Protein AF-A0A9P0LQA2-F1 (afdb_monomer)

Radius of gyration: 27.3 Å; Cα contacts (8 Å, |Δi|>4): 262; chains: 1; bounding box: 71×70×67 Å

Nearest PDB structures (foldseek):
  3c5w-assembly1_P  TM=9.449E-01  e=2.682E-14  Homo sapiens
  3c5v-assembly1_A  TM=9.160E-01  e=4.072E-14  Homo sapiens
  7soy-assembly1_P  TM=8.809E-01  e=4.322E-14  Homo sapiens
  7e04-assembly1_A  TM=4.830E-01  e=1.384E-01  Cytobacillus oceanisediminis
  4ke8-assembly3_C  TM=5.965E-01  e=6.142E-01  Bacillus sp. H-257

Mean predicted aligned error: 15.43 Å

Sequence (287 aa):
MGGAVAVEAVQHMDNVGGLCVIDVVEGTALDALSSMQSILRGRPTHFRSIPQAIQWCYKSGQTNNLEAAKVSMPGQIISVTTLKLAADECDEVETEKEDLDALGRRSVASSACSLTEVAEEPEEKDNIVQSGEETKCNDCGKPPLPKSQRTDDSPSSPQQGQMGPPLNAPPIHQSATDAAFQHQYKWRIDLSKTEKFWTGWFTNLSHKFLEVKVPKLLLLANIHGLDTTLTVGQMQGKFQLQVLQKSGHAIHEDQPHNVAELLSGYLVKQKIALPKDGFSHNNVPSC

Foldseek 3Di:
DVLLVQLVVLVVDDDDQEAEDEADALQVLVVCLVCVVVVLVPDDQFDLDLVRQLVCCCVVLVFVFSVLSNVPRQQFKAFPVPRHGSNVVVVVVVVVVVVPVVDDDDDDDDDDDDDDDDDDDDDDDDDDDDDDDDDDDDDDDDDDDDDDDDDDDDDDDDDDDDDDDDDDDDDDPPPPPPPPRGGGMGTNDPCVVCSVCSNVSSVCSLVSNLPNPHAYEYEHQDPPPRDPSVVVCVVVVSYFYDHNHPTTNGSCSHPVPVVCLVVVLSCVVSVVDDDDPPDDNDPDPTD

Organism: Acanthoscelides obtectus (NCBI:txid200917)

Solvent-accessible surface area (backbone atoms only — not comparable to full-atom values): 18516 Å² total; per-residue (Å²): 118,66,42,41,52,52,47,54,52,56,79,78,50,94,85,66,83,56,47,80,35,65,67,78,44,40,58,54,52,58,63,49,55,81,50,45,65,60,58,59,69,70,49,75,78,54,27,55,42,69,70,57,46,26,51,47,38,37,74,71,47,53,25,82,23,65,70,39,27,64,64,54,42,32,72,47,27,20,30,66,85,78,68,44,50,40,42,62,59,55,55,54,59,54,56,60,50,64,67,52,72,77,69,68,99,68,94,78,79,90,78,91,78,82,84,76,85,80,85,83,84,90,83,83,90,82,92,82,90,84,83,89,83,91,78,90,85,88,80,78,93,70,80,85,77,84,84,79,85,83,79,90,85,86,88,85,84,89,84,89,82,91,80,85,85,85,81,85,80,81,81,78,80,76,63,90,74,70,79,80,59,70,59,43,27,28,65,63,65,74,65,73,81,49,52,92,47,52,65,69,48,35,60,66,36,53,58,49,50,68,67,51,94,41,58,33,38,39,40,27,46,56,74,81,60,66,41,69,66,52,49,55,37,46,78,70,62,65,42,47,46,45,72,49,68,93,37,62,77,35,47,64,50,44,37,44,65,62,48,50,50,54,49,52,46,48,33,40,74,71,67,72,44,80,78,58,92,88,67,73,79,75,83,69,83,69,112

Secondary structure (DSSP, 8-state):
-HHHHHHHHGGG-S--S-EEEES--HHHHHHHHHHHHHHHHTS-SEESSHHHHHHHHHHTTS-S-HHHHHHHTGGGEEETTT--BHHHHHHHHHHHHHHHTTS------PPS---PPPPPPPPPP----------------PPPPP------------------PPP-PPPP---TTGGG-S--EEESS-GGGGHHHHHHHHTTHHHHHHH--S-EEEEES-STT--HHHHHHHHTTSSEEEE-TT--S-HHHHSHHHHHHHHHHHHHHTTSSPPPTT-----PPP-

pLDDT: mean 73.3, std 27.24, range [22.95, 97.12]

InterPro domains:
  IPR016812 Protein phosphatase methylesterase, eukaryotic [PTHR14189] (1-279)
  IPR029058 Alpha/Beta hydrolase fold [G3DSA:3.40.50.1820] (1-287)
  IPR029058 Alpha/Beta hydrolase fold [SSF53474] (1-267)

Structure (mmCIF, N/CA/C/O backbone):
data_AF-A0A9P0LQA2-F1
#
_entry.id   AF-A0A9P0LQA2-F1
#
loop_
_atom_site.group_PDB
_atom_site.id
_atom_site.type_symbol
_atom_site.label_atom_id
_atom_site.label_alt_id
_atom_site.label_comp_id
_atom_site.label_asym_id
_atom_site.label_entity_id
_atom_site.label_seq_id
_atom_site.pdbx_PDB_ins_code
_atom_site.Cartn_x
_atom_site.Cartn_y
_atom_site.Cartn_z
_atom_site.occupancy
_atom_site.B_iso_or_equiv
_atom_site.auth_seq_id
_atom_site.auth_comp_id
_atom_site.auth_asym_id
_atom_site.auth_atom_id
_atom_site.pdbx_PDB_model_num
ATOM 1 N N . MET A 1 1 ? -2.089 2.776 -3.852 1.00 66.56 1 MET A N 1
ATOM 2 C CA . MET A 1 1 ? -3.474 2.951 -4.375 1.00 66.56 1 MET A CA 1
ATOM 3 C C . MET A 1 1 ? -4.452 1.879 -3.888 1.00 66.56 1 MET A C 1
ATOM 5 O O . MET A 1 1 ? -5.643 2.147 -3.880 1.00 66.56 1 MET A O 1
ATOM 9 N N . GLY A 1 2 ? -3.993 0.698 -3.441 1.00 82.81 2 GLY A N 1
ATOM 10 C CA . GLY A 1 2 ? -4.890 -0.355 -2.935 1.00 82.81 2 GLY A CA 1
ATOM 11 C C . GLY A 1 2 ? -5.759 0.055 -1.737 1.00 82.81 2 GLY A C 1
ATOM 12 O O . GLY A 1 2 ? -6.907 -0.363 -1.665 1.00 82.81 2 GLY A O 1
ATOM 13 N N . GLY A 1 3 ? -5.265 0.931 -0.850 1.00 90.44 3 GLY A N 1
ATOM 14 C CA . GLY A 1 3 ? -6.031 1.410 0.309 1.00 90.44 3 GLY A CA 1
ATOM 15 C C . GLY A 1 3 ? -7.352 2.093 -0.057 1.00 90.44 3 GLY A C 1
ATOM 16 O O . GLY A 1 3 ? -8.377 1.784 0.538 1.00 90.44 3 GLY A O 1
ATOM 17 N N . ALA A 1 4 ? -7.353 2.945 -1.087 1.00 92.62 4 ALA A N 1
ATOM 18 C CA . ALA A 1 4 ? -8.565 3.603 -1.578 1.00 92.62 4 ALA A CA 1
ATOM 19 C C . ALA A 1 4 ? -9.612 2.603 -2.082 1.00 92.62 4 ALA A C 1
ATOM 21 O O . ALA A 1 4 ? -10.789 2.697 -1.751 1.00 92.62 4 ALA A O 1
ATOM 22 N N . VAL A 1 5 ? -9.160 1.605 -2.845 1.00 92.75 5 VAL A N 1
ATOM 23 C CA . VAL A 1 5 ? -10.032 0.548 -3.368 1.00 92.75 5 VAL A CA 1
ATOM 24 C C . VAL A 1 5 ? -10.613 -0.287 -2.229 1.00 92.75 5 VAL A C 1
ATOM 26 O O . VAL A 1 5 ? -11.804 -0.575 -2.244 1.00 92.75 5 VAL A O 1
ATOM 29 N N . ALA A 1 6 ? -9.805 -0.640 -1.225 1.00 94.69 6 ALA A N 1
ATOM 30 C CA . ALA A 1 6 ? -10.271 -1.399 -0.067 1.00 94.69 6 ALA A CA 1
ATOM 31 C C . ALA A 1 6 ? -11.326 -0.627 0.746 1.00 94.69 6 ALA A C 1
ATOM 33 O O . ALA A 1 6 ? -12.344 -1.204 1.123 1.00 94.69 6 ALA A O 1
ATOM 34 N N . VAL A 1 7 ? -11.110 0.675 0.976 1.00 95.81 7 VAL A N 1
ATOM 35 C CA . VAL A 1 7 ? -12.053 1.552 1.695 1.00 95.81 7 VAL A CA 1
ATOM 36 C C . VAL A 1 7 ? -13.367 1.736 0.937 1.00 95.81 7 VAL A C 1
ATOM 38 O O . VAL A 1 7 ? -14.410 1.858 1.570 1.00 95.81 7 VAL A O 1
ATOM 41 N N . GLU A 1 8 ? -13.347 1.743 -0.394 1.00 94.50 8 GLU A N 1
ATOM 42 C CA . GLU A 1 8 ? -14.580 1.802 -1.182 1.00 94.50 8 GLU A CA 1
ATOM 43 C C . GLU A 1 8 ? -15.298 0.446 -1.195 1.00 94.50 8 GLU A C 1
ATOM 45 O O . GLU A 1 8 ? -16.483 0.352 -0.890 1.00 94.50 8 GLU A O 1
ATOM 50 N N . ALA A 1 9 ? -14.570 -0.631 -1.504 1.00 94.88 9 ALA A N 1
ATOM 51 C CA . ALA A 1 9 ? -15.142 -1.963 -1.675 1.00 94.88 9 ALA A CA 1
ATOM 52 C C . ALA A 1 9 ? -15.828 -2.472 -0.402 1.00 94.88 9 ALA A C 1
ATOM 54 O O . ALA A 1 9 ? -16.898 -3.072 -0.476 1.00 94.88 9 ALA A O 1
ATOM 55 N N . VAL A 1 10 ? -15.249 -2.188 0.769 1.00 96.00 10 VAL A N 1
ATOM 56 C CA . VAL A 1 10 ? -15.782 -2.624 2.066 1.00 96.00 10 VAL A CA 1
ATOM 57 C C . VAL A 1 10 ? -17.187 -2.079 2.357 1.00 96.00 10 VAL A C 1
ATOM 59 O O . VAL A 1 10 ? -17.932 -2.697 3.109 1.00 96.00 10 VAL A O 1
ATOM 62 N N . GLN A 1 11 ? -17.580 -0.955 1.746 1.00 93.06 11 GLN A N 1
ATOM 63 C CA . GLN A 1 11 ? -18.925 -0.385 1.900 1.00 93.06 11 GLN A CA 1
ATOM 64 C C . GLN A 1 11 ? -20.004 -1.226 1.206 1.00 93.06 11 GLN A C 1
ATOM 66 O O . GLN A 1 11 ? -21.190 -1.077 1.496 1.00 93.06 11 GLN A O 1
ATOM 71 N N . HIS A 1 12 ? -19.592 -2.112 0.301 1.00 94.38 12 HIS A N 1
ATOM 72 C CA . HIS A 1 12 ? -20.459 -2.972 -0.498 1.00 94.38 12 HIS A CA 1
ATOM 73 C C . HIS A 1 12 ? -20.340 -4.453 -0.110 1.00 94.38 12 HIS A C 1
ATOM 75 O O . HIS A 1 12 ? -20.736 -5.327 -0.880 1.00 94.38 12 HIS A O 1
ATOM 81 N N . MET A 1 13 ? -19.765 -4.749 1.059 1.00 94.75 13 MET A N 1
ATOM 82 C CA . MET A 1 13 ? -19.531 -6.110 1.538 1.00 94.75 13 MET A CA 1
ATOM 83 C C . MET A 1 13 ? -20.204 -6.326 2.896 1.00 94.75 13 MET A C 1
ATOM 85 O O . MET A 1 13 ? -19.945 -5.590 3.843 1.00 94.75 13 MET A O 1
ATOM 89 N N . ASP A 1 14 ? -21.003 -7.387 3.015 1.00 88.38 14 ASP A N 1
ATOM 90 C CA . ASP A 1 14 ? -21.764 -7.669 4.243 1.00 88.38 14 ASP A CA 1
ATOM 91 C C . ASP A 1 14 ? -20.956 -8.434 5.313 1.00 88.38 14 ASP A C 1
ATOM 93 O O . ASP A 1 14 ? -21.296 -8.405 6.493 1.00 88.38 14 ASP A O 1
ATOM 97 N N . ASN A 1 15 ? -19.856 -9.095 4.927 1.00 90.56 15 ASN A N 1
ATOM 98 C CA . ASN A 1 15 ? -19.091 -10.011 5.786 1.00 90.56 15 ASN A CA 1
ATOM 99 C C . ASN A 1 15 ? -17.620 -9.592 5.926 1.00 90.56 15 ASN A C 1
ATOM 101 O O . ASN A 1 15 ? -16.712 -10.285 5.462 1.00 90.56 15 ASN A O 1
ATOM 105 N N . VAL A 1 16 ? -17.375 -8.449 6.568 1.00 94.31 16 VAL A N 1
ATOM 106 C CA . VAL A 1 16 ? -16.021 -7.912 6.771 1.00 94.31 16 VAL A CA 1
ATOM 107 C C . VAL A 1 16 ? -15.652 -7.950 8.252 1.00 94.31 16 VAL A C 1
ATOM 109 O O . VAL A 1 16 ? -16.268 -7.279 9.073 1.00 94.31 16 VAL A O 1
ATOM 112 N N . GLY A 1 17 ? -14.605 -8.708 8.592 1.00 93.12 17 GLY A N 1
ATOM 113 C CA . GLY A 1 17 ? -14.100 -8.805 9.968 1.00 93.12 17 GLY A CA 1
ATOM 114 C C . GLY A 1 17 ? -13.250 -7.610 10.415 1.00 93.12 17 GLY A C 1
ATOM 115 O O . GLY A 1 17 ? -13.164 -7.328 11.606 1.00 93.12 17 GLY A O 1
ATOM 116 N N . GLY A 1 18 ? -12.633 -6.891 9.477 1.00 94.38 18 GLY A N 1
ATOM 117 C CA . GLY A 1 18 ? -11.798 -5.724 9.750 1.00 94.38 18 GLY A CA 1
ATOM 118 C C . GLY A 1 18 ? -11.231 -5.108 8.473 1.00 94.38 18 GLY A C 1
ATOM 119 O O . GLY A 1 18 ? -11.302 -5.706 7.401 1.00 94.38 18 GLY A O 1
ATOM 120 N N . LEU A 1 19 ? -10.662 -3.911 8.595 1.00 96.25 19 LEU A N 1
ATOM 121 C CA . LEU A 1 19 ? -10.050 -3.167 7.497 1.00 96.25 19 LEU A CA 1
ATOM 122 C C . LEU A 1 19 ? -8.646 -2.712 7.902 1.00 96.25 19 LEU A C 1
ATOM 124 O O . LEU A 1 19 ? -8.487 -1.961 8.863 1.00 96.25 19 LEU A O 1
ATOM 128 N N . CYS A 1 20 ? -7.632 -3.139 7.153 1.00 95.62 20 CYS A N 1
ATOM 129 C CA . CYS A 1 20 ? -6.271 -2.636 7.298 1.00 95.62 20 CYS A CA 1
ATOM 130 C C . CYS A 1 20 ? -5.890 -1.806 6.075 1.00 95.62 20 CYS A C 1
ATOM 132 O O . CYS A 1 20 ? -5.984 -2.285 4.945 1.00 95.62 20 CYS A O 1
ATOM 134 N N . VAL A 1 21 ? -5.424 -0.582 6.304 1.00 95.44 21 VAL A N 1
ATOM 135 C CA . VAL A 1 21 ? -4.903 0.307 5.263 1.00 95.44 21 VAL A CA 1
ATOM 136 C C . VAL A 1 21 ? -3.428 0.575 5.548 1.00 95.44 21 VAL A C 1
ATOM 138 O O . VAL A 1 21 ? -3.049 0.834 6.688 1.00 95.44 21 VAL A O 1
ATOM 141 N N . ILE A 1 22 ? -2.593 0.478 4.514 1.00 93.81 22 ILE A N 1
ATOM 142 C CA . ILE A 1 22 ? -1.142 0.669 4.605 1.00 93.81 22 ILE A CA 1
ATOM 143 C C . ILE A 1 22 ? -0.758 1.881 3.766 1.00 93.81 22 ILE A C 1
ATOM 145 O O . ILE A 1 22 ? -1.054 1.911 2.573 1.00 93.81 22 ILE A O 1
ATOM 149 N N . ASP A 1 23 ? -0.087 2.832 4.405 1.00 89.88 23 ASP A N 1
ATOM 150 C CA . ASP A 1 23 ? 0.557 4.008 3.825 1.00 89.88 23 ASP A CA 1
ATOM 151 C C . ASP A 1 23 ? -0.350 4.855 2.924 1.00 89.88 23 ASP A C 1
ATOM 153 O O . ASP A 1 23 ? -0.033 5.158 1.774 1.00 89.88 23 ASP A O 1
ATOM 157 N N . VAL A 1 24 ? -1.535 5.212 3.429 1.00 88.38 24 VAL A N 1
ATOM 158 C CA . VAL A 1 24 ? -2.436 6.127 2.723 1.00 88.38 24 VAL A CA 1
ATOM 159 C C . VAL A 1 24 ? -3.008 7.159 3.683 1.00 88.38 24 VAL A C 1
ATOM 161 O O . VAL A 1 24 ? -3.682 6.812 4.650 1.00 88.38 24 VAL A O 1
ATOM 164 N N . VAL A 1 25 ? -2.784 8.430 3.355 1.00 90.31 25 VAL A N 1
ATOM 165 C CA . VAL A 1 25 ? -3.470 9.583 3.942 1.00 90.31 25 VAL A CA 1
ATOM 166 C C . VAL A 1 25 ? -3.923 10.495 2.806 1.00 90.31 25 VAL A C 1
ATOM 168 O O . VAL A 1 25 ? -3.180 10.704 1.851 1.00 90.31 25 VAL A O 1
ATOM 171 N N . GLU A 1 26 ? -5.149 11.016 2.886 1.00 91.81 26 GLU A N 1
ATOM 172 C CA . GLU A 1 26 ? -5.774 11.790 1.806 1.00 91.81 26 GLU A CA 1
ATOM 173 C C . GLU A 1 26 ? -4.944 13.013 1.395 1.00 91.81 26 GLU A C 1
ATOM 175 O O . GLU A 1 26 ? -4.615 13.156 0.218 1.00 91.81 26 GLU A O 1
ATOM 180 N N . GLY A 1 27 ? -4.562 13.860 2.358 1.00 89.75 27 GLY A N 1
ATOM 181 C CA . GLY A 1 27 ? -3.823 15.095 2.077 1.00 89.75 27 GLY A CA 1
ATOM 182 C C . GLY A 1 27 ? -2.477 14.841 1.396 1.00 89.75 27 GLY A C 1
ATOM 183 O O . GLY A 1 27 ? -2.221 15.358 0.311 1.00 89.75 27 GLY A O 1
ATOM 184 N N . THR A 1 28 ? -1.646 13.973 1.981 1.00 88.75 28 THR A N 1
ATOM 185 C CA . THR A 1 28 ? -0.327 13.648 1.414 1.00 88.75 28 THR A CA 1
ATOM 186 C C . THR A 1 28 ? -0.435 12.943 0.064 1.00 88.75 28 THR A C 1
ATOM 188 O O . THR A 1 28 ? 0.385 13.191 -0.821 1.00 88.75 28 THR A O 1
ATOM 191 N N . ALA A 1 29 ? -1.456 12.101 -0.131 1.00 89.06 29 ALA A N 1
ATOM 192 C CA . ALA A 1 29 ? -1.692 11.438 -1.406 1.00 89.06 29 ALA A CA 1
ATOM 193 C C . ALA A 1 29 ? -2.070 12.438 -2.506 1.00 89.06 29 ALA A C 1
ATOM 195 O O . ALA A 1 29 ? -1.509 12.360 -3.599 1.00 89.06 29 ALA A O 1
ATOM 196 N N . LEU A 1 30 ? -2.977 13.382 -2.226 1.00 91.94 30 LEU A N 1
ATOM 197 C CA . LEU A 1 30 ? -3.390 14.414 -3.181 1.00 91.94 30 LEU A CA 1
ATOM 198 C C . LEU A 1 30 ? -2.233 15.349 -3.551 1.00 91.94 30 LEU A C 1
ATOM 200 O O . LEU A 1 30 ? -2.037 15.623 -4.737 1.00 91.94 30 LEU A O 1
ATOM 204 N N . ASP A 1 31 ? -1.426 15.766 -2.574 1.00 90.62 31 ASP A N 1
ATOM 205 C CA . ASP A 1 31 ? -0.244 16.600 -2.817 1.00 90.62 31 ASP A CA 1
ATOM 206 C C . ASP A 1 31 ? 0.772 15.888 -3.728 1.00 90.62 31 ASP A C 1
ATOM 208 O O . ASP A 1 31 ? 1.312 16.481 -4.674 1.00 90.62 31 ASP A O 1
ATOM 212 N N . ALA A 1 32 ? 0.982 14.585 -3.507 1.00 88.88 32 ALA A N 1
ATOM 213 C CA . ALA A 1 32 ? 1.904 13.770 -4.293 1.00 88.88 32 ALA A CA 1
ATOM 214 C C . ALA A 1 32 ? 1.474 13.607 -5.765 1.00 88.88 32 ALA A C 1
ATOM 216 O O . ALA A 1 32 ? 2.346 13.460 -6.633 1.00 88.88 32 ALA A O 1
ATOM 217 N N . LEU A 1 33 ? 0.171 13.695 -6.083 1.00 89.94 33 LEU A N 1
ATOM 218 C CA . LEU A 1 33 ? -0.338 13.528 -7.456 1.00 89.94 33 LEU A CA 1
ATOM 219 C C . LEU A 1 33 ? 0.290 14.513 -8.444 1.00 89.94 33 LEU A C 1
ATOM 221 O O . LEU A 1 33 ? 0.574 14.139 -9.582 1.00 89.94 33 LEU A O 1
ATOM 225 N N . SER A 1 34 ? 0.574 15.740 -7.998 1.00 87.81 34 SER A N 1
ATOM 226 C CA . SER A 1 34 ? 1.197 16.786 -8.823 1.00 87.81 34 SER A CA 1
ATOM 227 C C . SER A 1 34 ? 2.562 16.372 -9.396 1.00 87.81 34 SER A C 1
ATOM 229 O O . SER A 1 34 ? 2.945 16.788 -10.491 1.00 87.81 34 SER A O 1
ATOM 231 N N . SER A 1 35 ? 3.284 15.509 -8.680 1.00 90.50 35 SER A N 1
ATOM 232 C CA . SER A 1 35 ? 4.623 15.038 -9.045 1.00 90.50 35 SER A CA 1
ATOM 233 C C . SER A 1 35 ? 4.623 13.697 -9.786 1.00 90.50 35 SER A C 1
ATOM 235 O O . SER A 1 35 ? 5.624 13.336 -10.415 1.00 90.50 35 SER A O 1
ATOM 237 N N . MET A 1 36 ? 3.502 12.970 -9.768 1.00 90.25 36 MET A N 1
ATOM 238 C CA . MET A 1 36 ? 3.438 11.575 -10.207 1.00 90.25 36 MET A CA 1
ATOM 239 C C . MET A 1 36 ? 3.784 11.404 -11.691 1.00 90.25 36 MET A C 1
ATOM 241 O O . MET A 1 36 ? 4.472 10.457 -12.066 1.00 90.25 36 MET A O 1
ATOM 245 N N . GLN A 1 37 ? 3.409 12.362 -12.542 1.00 90.00 37 GLN A N 1
ATOM 246 C CA . GLN A 1 37 ? 3.792 12.356 -13.959 1.00 90.00 37 GLN A CA 1
ATOM 247 C C . GLN A 1 37 ? 5.309 12.402 -14.167 1.00 90.00 37 GLN A C 1
ATOM 249 O O . GLN A 1 37 ? 5.840 11.729 -15.050 1.00 90.00 37 GLN A O 1
ATOM 254 N N . SER A 1 38 ? 6.018 13.177 -13.346 1.00 92.56 38 SER A N 1
ATOM 255 C CA . SER A 1 38 ? 7.480 13.241 -13.393 1.00 92.56 38 SER A CA 1
ATOM 256 C C . SER A 1 38 ? 8.094 11.900 -12.982 1.00 92.56 38 SER A C 1
ATOM 258 O O . SER A 1 38 ? 8.963 11.375 -13.678 1.00 92.56 38 SER A O 1
ATOM 260 N N . ILE A 1 39 ? 7.563 11.294 -11.912 1.00 89.94 39 ILE A N 1
ATOM 261 C CA . ILE A 1 39 ? 7.989 9.978 -11.415 1.00 89.94 39 ILE A CA 1
ATOM 262 C C . ILE A 1 39 ? 7.794 8.900 -12.489 1.00 89.94 39 ILE A C 1
ATOM 264 O O . ILE A 1 39 ? 8.695 8.098 -12.731 1.00 89.94 39 ILE A O 1
ATOM 268 N N . LEU A 1 40 ? 6.644 8.892 -13.172 1.00 92.12 40 LEU A N 1
ATOM 269 C CA . LEU A 1 40 ? 6.357 7.922 -14.231 1.00 92.12 40 LEU A CA 1
ATOM 270 C C . LEU A 1 40 ? 7.289 8.066 -15.435 1.00 92.12 40 LEU A C 1
ATOM 272 O O . LEU A 1 40 ? 7.744 7.054 -15.964 1.00 92.12 40 LEU A O 1
ATOM 276 N N . ARG A 1 41 ? 7.622 9.297 -15.842 1.00 91.12 41 ARG A N 1
ATOM 277 C CA . ARG A 1 41 ? 8.579 9.543 -16.936 1.00 91.12 41 ARG A CA 1
ATOM 278 C C . ARG A 1 41 ? 10.008 9.138 -16.583 1.00 91.12 41 ARG A C 1
ATOM 280 O O . ARG A 1 41 ? 10.781 8.840 -17.485 1.00 91.12 41 ARG A O 1
ATOM 287 N N . GLY A 1 42 ? 10.354 9.115 -15.295 1.00 90.94 42 GLY A N 1
ATOM 288 C CA . GLY A 1 42 ? 11.649 8.634 -14.813 1.00 90.94 42 GLY A CA 1
ATOM 289 C C . GLY A 1 42 ? 11.822 7.112 -14.886 1.00 90.94 42 GLY A C 1
ATOM 290 O O . GLY A 1 42 ? 12.925 6.614 -14.658 1.00 90.94 42 GLY A O 1
ATOM 291 N N . ARG A 1 43 ? 10.760 6.353 -15.193 1.00 93.69 43 ARG A N 1
ATOM 292 C CA . ARG A 1 43 ? 10.834 4.892 -15.301 1.00 93.69 43 ARG A CA 1
ATOM 293 C C . ARG A 1 43 ? 11.480 4.471 -16.626 1.00 93.69 43 ARG A C 1
ATOM 295 O O . ARG A 1 43 ? 11.129 5.018 -17.672 1.00 93.69 43 ARG A O 1
ATOM 302 N N . PRO A 1 44 ? 12.353 3.448 -16.624 1.00 94.56 44 PRO A N 1
ATOM 303 C CA . PRO A 1 44 ? 12.793 2.798 -17.851 1.00 94.56 44 PRO A CA 1
ATOM 304 C C . PRO A 1 44 ? 11.582 2.317 -18.648 1.00 94.56 44 PRO A C 1
ATOM 306 O O . PRO A 1 44 ? 10.647 1.758 -18.078 1.00 94.56 44 PRO A O 1
ATOM 309 N N . THR A 1 45 ? 11.585 2.520 -19.964 1.00 93.12 45 THR A N 1
ATOM 310 C CA . THR A 1 45 ? 10.489 2.050 -20.827 1.00 93.12 45 THR A CA 1
ATOM 311 C C . THR A 1 45 ? 10.509 0.533 -20.995 1.00 93.12 45 THR A C 1
ATOM 313 O O . THR A 1 45 ? 9.462 -0.088 -21.168 1.00 93.12 45 THR A O 1
ATOM 316 N N . HIS A 1 46 ? 11.701 -0.055 -20.906 1.00 95.00 46 HIS A N 1
ATOM 317 C CA . HIS A 1 46 ? 11.959 -1.469 -21.103 1.00 95.00 46 HIS A CA 1
ATOM 318 C C . HIS A 1 46 ? 13.093 -1.939 -20.189 1.00 95.00 46 HIS A C 1
ATOM 320 O O . HIS A 1 46 ? 13.926 -1.145 -19.747 1.00 95.00 46 HIS A O 1
ATOM 326 N N . PHE A 1 47 ? 13.151 -3.249 -19.978 1.00 95.81 47 PHE A N 1
ATOM 327 C CA . PHE A 1 47 ? 14.234 -3.935 -19.289 1.00 95.81 47 PHE A CA 1
ATOM 328 C C . PHE A 1 47 ? 14.783 -5.049 -20.179 1.00 95.81 47 PHE A C 1
ATOM 330 O O . PHE A 1 47 ? 14.036 -5.739 -20.876 1.00 95.81 47 PHE A O 1
ATOM 337 N N . ARG A 1 48 ? 16.099 -5.247 -20.141 1.00 94.56 48 ARG A N 1
ATOM 338 C CA . ARG A 1 48 ? 16.787 -6.317 -20.873 1.00 94.56 48 ARG A CA 1
ATOM 339 C C . ARG A 1 48 ? 16.603 -7.686 -20.220 1.00 94.56 48 ARG A C 1
ATOM 341 O O . ARG A 1 48 ? 16.725 -8.691 -20.898 1.00 94.56 48 ARG A O 1
ATOM 348 N N . SER A 1 49 ? 16.356 -7.719 -18.908 1.00 93.69 49 SER A N 1
ATOM 349 C CA . SER A 1 49 ? 16.198 -8.948 -18.126 1.00 93.69 49 SER A CA 1
ATOM 350 C C . SER A 1 49 ? 15.507 -8.689 -16.781 1.00 93.69 49 SER A C 1
ATOM 352 O O . SER A 1 49 ? 15.526 -7.561 -16.276 1.00 93.69 49 SER A O 1
ATOM 354 N N . ILE A 1 50 ? 14.954 -9.742 -16.167 1.00 95.00 50 ILE A N 1
ATOM 355 C CA . ILE A 1 50 ? 14.337 -9.688 -14.829 1.00 95.00 50 ILE A CA 1
ATOM 356 C C . ILE A 1 50 ? 15.332 -9.186 -13.760 1.00 95.00 50 ILE A C 1
ATOM 358 O O . ILE A 1 50 ? 14.984 -8.255 -13.030 1.00 95.00 50 ILE A O 1
ATOM 362 N N . PRO A 1 51 ? 16.598 -9.662 -13.695 1.00 95.44 51 PRO A N 1
ATOM 363 C CA . PRO A 1 51 ? 17.569 -9.136 -12.732 1.00 95.44 51 PRO A CA 1
ATOM 364 C C . PRO A 1 51 ? 17.851 -7.637 -12.882 1.00 95.44 51 PRO A C 1
ATOM 366 O O . PRO A 1 51 ? 18.049 -6.947 -11.883 1.00 95.44 51 PRO A O 1
ATOM 369 N N . GLN A 1 52 ? 17.842 -7.100 -14.111 1.00 95.75 52 GLN A N 1
ATOM 370 C CA . GLN A 1 52 ? 18.004 -5.656 -14.319 1.00 95.75 52 GLN A CA 1
ATOM 371 C C . GLN A 1 52 ? 16.809 -4.879 -13.752 1.00 95.75 52 GLN A C 1
ATOM 373 O O . GLN A 1 52 ? 16.997 -3.822 -13.149 1.00 95.75 52 GLN A O 1
ATOM 378 N N . ALA A 1 53 ? 15.595 -5.400 -13.931 1.00 96.19 53 ALA A N 1
ATOM 379 C CA . ALA A 1 53 ? 14.385 -4.803 -13.383 1.00 96.19 53 ALA A CA 1
ATOM 380 C C . ALA A 1 53 ? 14.413 -4.789 -11.844 1.00 96.19 53 ALA A C 1
ATOM 382 O O . ALA A 1 53 ? 14.163 -3.746 -11.240 1.00 96.19 53 ALA A O 1
ATOM 383 N N . ILE A 1 54 ? 14.809 -5.904 -11.215 1.00 96.69 54 ILE A N 1
ATOM 384 C CA . ILE A 1 54 ? 14.993 -6.013 -9.755 1.00 96.69 54 ILE A CA 1
ATOM 385 C C . ILE A 1 54 ? 16.038 -5.002 -9.268 1.00 96.69 54 ILE A C 1
ATOM 387 O O . ILE A 1 54 ? 15.797 -4.254 -8.320 1.00 96.69 54 ILE A O 1
ATOM 391 N N . GLN A 1 55 ? 17.184 -4.924 -9.950 1.00 95.94 55 GLN A N 1
ATOM 392 C CA . GLN A 1 55 ? 18.246 -3.983 -9.600 1.00 95.94 55 GLN A CA 1
ATOM 393 C C . GLN A 1 55 ? 17.772 -2.526 -9.691 1.00 95.94 55 GLN A C 1
ATOM 395 O O . GLN A 1 55 ? 18.127 -1.718 -8.834 1.00 95.94 55 GLN A O 1
ATOM 400 N N . TRP A 1 56 ? 16.986 -2.181 -10.715 1.00 95.19 56 TRP A N 1
ATOM 401 C CA . TRP A 1 56 ? 16.394 -0.851 -10.835 1.00 95.19 56 TRP A CA 1
ATOM 402 C C . TRP A 1 56 ? 15.411 -0.569 -9.693 1.00 95.19 56 TRP A C 1
ATOM 404 O O . TRP A 1 56 ? 15.480 0.509 -9.107 1.00 95.19 56 TRP A O 1
ATOM 414 N N . CYS A 1 57 ? 14.551 -1.530 -9.338 1.00 94.62 57 CYS A N 1
ATOM 415 C CA . CYS A 1 57 ? 13.583 -1.404 -8.243 1.00 94.62 57 CYS A CA 1
ATOM 416 C C . CYS A 1 57 ? 14.274 -1.042 -6.916 1.00 94.62 57 CYS A C 1
ATOM 418 O O . CYS A 1 57 ? 13.929 -0.039 -6.288 1.00 94.62 57 CYS A O 1
ATOM 420 N N . TYR A 1 58 ? 15.329 -1.785 -6.567 1.00 94.38 58 TYR A N 1
ATOM 421 C CA . TYR A 1 58 ? 16.128 -1.542 -5.365 1.00 94.38 58 TYR A CA 1
ATOM 422 C C . TYR A 1 58 ? 16.894 -0.209 -5.427 1.00 94.38 58 TYR A C 1
ATOM 424 O O . TYR A 1 58 ? 16.786 0.630 -4.537 1.00 94.38 58 TYR A O 1
ATOM 432 N N . LYS A 1 59 ? 17.638 0.048 -6.514 1.00 94.00 59 LYS A N 1
ATOM 433 C CA . LYS A 1 59 ? 18.481 1.256 -6.628 1.00 94.00 59 LYS A CA 1
ATOM 434 C C . LYS A 1 59 ? 17.695 2.561 -6.744 1.00 94.00 59 LYS A C 1
ATOM 436 O O . LYS A 1 59 ? 18.218 3.609 -6.381 1.00 94.00 59 LYS A O 1
ATOM 441 N N . SER A 1 60 ? 16.480 2.519 -7.286 1.00 91.44 60 SER A N 1
ATOM 442 C CA . SER A 1 60 ? 15.606 3.696 -7.391 1.00 91.44 60 SER A CA 1
ATOM 443 C C . SER A 1 60 ? 14.827 3.984 -6.103 1.00 91.44 60 SER A C 1
ATOM 445 O O . SER A 1 60 ? 14.106 4.980 -6.051 1.00 91.44 60 SER A O 1
ATOM 447 N N . GLY A 1 61 ? 14.964 3.137 -5.074 1.00 89.56 61 GLY A N 1
ATOM 448 C CA . GLY A 1 61 ? 14.287 3.302 -3.789 1.00 89.56 61 GLY A CA 1
ATOM 449 C C . GLY A 1 61 ? 12.786 3.010 -3.834 1.00 89.56 61 GLY A C 1
ATOM 450 O O . GLY A 1 61 ? 12.045 3.531 -3.000 1.00 89.56 61 GLY A O 1
ATOM 451 N N . GLN A 1 62 ? 12.305 2.215 -4.803 1.00 89.62 62 GLN A N 1
ATOM 452 C CA . GLN A 1 62 ? 10.918 1.722 -4.770 1.00 89.62 62 GLN A CA 1
ATOM 453 C C . GLN A 1 62 ? 10.701 0.806 -3.559 1.00 89.62 62 GLN A C 1
ATOM 455 O O . GLN A 1 62 ? 9.701 0.936 -2.860 1.00 89.62 62 GLN A O 1
ATOM 460 N N . THR A 1 63 ? 11.687 -0.044 -3.275 1.00 92.00 63 THR A N 1
ATOM 461 C CA . THR A 1 63 ? 11.837 -0.774 -2.014 1.00 92.00 63 THR A CA 1
ATOM 462 C C . THR A 1 63 ? 13.311 -0.778 -1.615 1.00 92.00 63 THR A C 1
ATOM 464 O O . THR A 1 63 ? 14.199 -0.827 -2.468 1.00 92.00 63 THR A O 1
ATOM 467 N N . ASN A 1 64 ? 13.566 -0.731 -0.313 1.00 92.31 64 ASN A N 1
ATOM 468 C CA . ASN A 1 64 ? 14.884 -0.860 0.301 1.00 92.31 64 ASN A CA 1
ATOM 469 C C . ASN A 1 64 ? 15.205 -2.317 0.684 1.00 92.31 64 ASN A C 1
ATOM 471 O O . ASN A 1 64 ? 16.241 -2.574 1.293 1.00 92.31 64 ASN A O 1
ATOM 475 N N . ASN A 1 65 ? 14.336 -3.273 0.345 1.00 94.88 65 ASN A N 1
ATOM 476 C CA . ASN A 1 65 ? 14.523 -4.692 0.616 1.00 94.88 65 ASN A CA 1
ATOM 477 C C . ASN A 1 65 ? 14.755 -5.455 -0.695 1.00 94.88 65 ASN A C 1
ATOM 479 O O . ASN A 1 65 ? 13.864 -5.583 -1.535 1.00 94.88 65 ASN A O 1
ATOM 483 N N . LEU A 1 66 ? 15.968 -5.988 -0.866 1.00 94.88 66 LEU A N 1
ATOM 484 C CA . LEU A 1 66 ? 16.336 -6.728 -2.073 1.00 94.88 66 LEU A CA 1
ATOM 485 C C . LEU A 1 66 ? 15.528 -8.024 -2.237 1.00 94.88 66 LEU A C 1
ATOM 487 O O . LEU A 1 66 ? 15.160 -8.367 -3.359 1.00 94.88 66 LEU A O 1
ATOM 491 N N . GLU A 1 67 ? 15.236 -8.730 -1.145 1.00 95.50 67 GLU A N 1
ATOM 492 C CA . GLU A 1 67 ? 14.454 -9.968 -1.202 1.00 95.50 67 GLU A CA 1
ATOM 493 C C . GLU A 1 67 ? 13.004 -9.680 -1.595 1.00 95.50 67 GLU A C 1
ATOM 495 O O . GLU A 1 67 ? 12.456 -10.361 -2.459 1.00 95.50 67 GLU A O 1
ATOM 500 N N . ALA A 1 68 ? 12.412 -8.603 -1.068 1.00 95.19 68 ALA A N 1
ATOM 501 C CA . ALA A 1 68 ? 11.094 -8.160 -1.516 1.00 95.19 68 ALA A CA 1
ATOM 502 C C . ALA A 1 68 ? 11.110 -7.743 -2.994 1.00 95.19 68 ALA A C 1
ATOM 504 O O . ALA A 1 68 ? 10.240 -8.160 -3.753 1.00 95.19 68 ALA A O 1
ATOM 505 N N . ALA A 1 69 ? 12.142 -7.021 -3.448 1.00 95.56 69 ALA A N 1
ATOM 506 C CA . ALA A 1 69 ? 12.276 -6.647 -4.855 1.00 95.56 69 ALA A CA 1
ATOM 507 C C . ALA A 1 69 ? 12.314 -7.870 -5.791 1.00 95.56 69 ALA A C 1
ATOM 509 O O . ALA A 1 69 ? 11.711 -7.828 -6.865 1.00 95.56 69 ALA A O 1
ATOM 510 N N . LYS A 1 70 ? 12.996 -8.957 -5.397 1.00 95.62 70 LYS A N 1
ATOM 511 C CA . LYS A 1 70 ? 13.043 -10.214 -6.168 1.00 95.62 70 LYS A CA 1
ATOM 512 C C . LYS A 1 70 ? 11.665 -10.859 -6.318 1.00 95.62 70 LYS A C 1
ATOM 514 O O . LYS A 1 70 ? 11.392 -11.415 -7.375 1.00 95.62 70 LYS A O 1
ATOM 519 N N . VAL A 1 71 ? 10.812 -10.750 -5.299 1.00 94.62 71 VAL A N 1
ATOM 520 C CA . VAL A 1 71 ? 9.450 -11.307 -5.301 1.00 94.62 71 VAL A CA 1
ATOM 521 C C . VAL A 1 71 ? 8.469 -10.391 -6.042 1.00 94.62 71 VAL A C 1
ATOM 523 O O . VAL A 1 71 ? 7.713 -10.842 -6.899 1.00 94.62 71 VAL A O 1
ATOM 526 N N . SER A 1 72 ? 8.485 -9.090 -5.755 1.00 93.81 72 SER A N 1
ATOM 527 C CA . SER A 1 72 ? 7.491 -8.137 -6.261 1.00 93.81 72 SER A CA 1
ATOM 528 C C . SER A 1 72 ? 7.726 -7.733 -7.715 1.00 93.81 72 SER A C 1
ATOM 530 O O . SER A 1 72 ? 6.774 -7.567 -8.482 1.00 93.81 72 SER A O 1
ATOM 532 N N . MET A 1 73 ? 8.986 -7.524 -8.112 1.00 95.44 73 MET A N 1
ATOM 533 C CA . MET A 1 73 ? 9.305 -6.903 -9.399 1.00 95.44 73 MET A CA 1
ATOM 534 C C . MET A 1 73 ? 8.907 -7.751 -10.622 1.00 95.44 73 MET A C 1
ATOM 536 O O . MET A 1 73 ? 8.358 -7.170 -11.563 1.00 95.44 73 MET A O 1
ATOM 540 N N . PRO A 1 74 ? 9.097 -9.089 -10.647 1.00 96.06 74 PRO A N 1
ATOM 541 C CA . PRO A 1 74 ? 8.652 -9.920 -11.771 1.00 96.06 74 PRO A CA 1
ATOM 542 C C . PRO A 1 74 ? 7.150 -9.787 -12.069 1.00 96.06 74 PRO A C 1
ATOM 544 O O . PRO A 1 74 ? 6.746 -9.730 -13.229 1.00 96.06 74 PRO A O 1
ATOM 547 N N . GLY A 1 75 ? 6.312 -9.624 -11.039 1.00 95.75 75 GLY A N 1
ATOM 548 C CA . GLY A 1 75 ? 4.866 -9.418 -11.191 1.00 95.75 75 GLY A CA 1
ATOM 549 C C . GLY A 1 75 ? 4.461 -8.058 -11.788 1.00 95.75 75 GLY A C 1
ATOM 550 O O . GLY A 1 75 ? 3.287 -7.846 -12.121 1.00 95.75 75 GLY A O 1
ATOM 551 N N . GLN A 1 76 ? 5.412 -7.130 -11.937 1.00 95.56 76 GLN A N 1
ATOM 552 C CA . GLN A 1 76 ? 5.190 -5.790 -12.490 1.00 95.56 76 GLN A CA 1
ATOM 553 C C . GLN A 1 76 ? 5.614 -5.645 -13.955 1.00 95.56 76 GLN A C 1
ATOM 555 O O . GLN A 1 76 ? 5.326 -4.613 -14.574 1.00 95.56 76 GLN A O 1
ATOM 560 N N . ILE A 1 77 ? 6.264 -6.656 -14.532 1.00 96.88 77 ILE A N 1
ATOM 561 C CA . ILE A 1 77 ? 6.769 -6.627 -15.905 1.00 96.88 77 ILE A CA 1
ATOM 562 C C . ILE A 1 77 ? 6.245 -7.811 -16.720 1.00 96.88 77 ILE A C 1
ATOM 564 O O . ILE A 1 77 ? 5.968 -8.886 -16.198 1.00 96.88 77 ILE A O 1
ATOM 568 N N . ILE A 1 78 ? 6.091 -7.593 -18.021 1.00 96.25 78 ILE A N 1
ATOM 569 C CA . ILE A 1 78 ? 5.668 -8.604 -18.991 1.00 96.25 78 ILE A CA 1
ATOM 570 C C . ILE A 1 78 ? 6.711 -8.721 -20.090 1.00 96.25 78 ILE A C 1
ATOM 572 O O . ILE A 1 78 ? 7.322 -7.720 -20.486 1.00 96.25 78 ILE A O 1
ATOM 576 N N . SER A 1 79 ? 6.893 -9.935 -20.592 1.00 94.38 79 SER A N 1
ATOM 577 C CA . SER A 1 79 ? 7.754 -10.187 -21.740 1.00 94.38 79 SER A CA 1
ATOM 578 C C . SER A 1 79 ? 7.172 -9.515 -22.983 1.00 94.38 79 SER A C 1
ATOM 580 O O . SER A 1 79 ? 5.974 -9.587 -23.263 1.00 94.38 79 SER A O 1
ATOM 582 N N . VAL A 1 80 ? 8.019 -8.818 -23.736 1.00 93.12 80 VAL A N 1
ATOM 583 C CA . VAL A 1 80 ? 7.619 -8.117 -24.963 1.00 93.12 80 VAL A CA 1
ATOM 584 C C . VAL A 1 80 ? 7.245 -9.119 -26.055 1.00 93.12 80 VAL A C 1
ATOM 586 O O . VAL A 1 80 ? 6.343 -8.841 -26.845 1.00 93.12 80 VAL A O 1
ATOM 589 N N . THR A 1 81 ? 7.899 -10.282 -26.070 1.00 90.62 81 THR A N 1
ATOM 590 C CA . THR A 1 81 ? 7.721 -11.312 -27.100 1.00 90.62 81 THR A CA 1
ATOM 591 C C . THR A 1 81 ? 6.555 -12.240 -26.783 1.00 90.62 81 THR A C 1
ATOM 593 O O . THR A 1 81 ? 5.711 -12.476 -27.642 1.00 90.62 81 THR A O 1
ATOM 596 N N . THR A 1 82 ? 6.499 -12.775 -25.560 1.00 90.00 82 THR A N 1
ATOM 597 C CA . THR A 1 82 ? 5.496 -13.788 -25.182 1.00 90.00 82 THR A CA 1
ATOM 598 C C . THR A 1 82 ? 4.219 -13.165 -24.627 1.00 90.00 82 THR A C 1
ATOM 600 O O . THR A 1 82 ? 3.190 -13.835 -24.581 1.00 90.00 82 THR A O 1
ATOM 603 N N . LEU A 1 83 ? 4.274 -11.895 -24.199 1.00 89.81 83 LEU A N 1
ATOM 604 C CA . LEU A 1 83 ? 3.216 -11.203 -23.452 1.00 89.81 83 LEU A CA 1
ATOM 605 C C . LEU A 1 83 ? 2.821 -11.898 -22.137 1.00 89.81 83 LEU A C 1
ATOM 607 O O . LEU A 1 83 ? 1.823 -11.512 -21.525 1.00 89.81 83 LEU A O 1
ATOM 611 N N . LYS A 1 84 ? 3.607 -12.883 -21.684 1.00 92.62 84 LYS A N 1
ATOM 612 C CA . LYS A 1 84 ? 3.448 -13.534 -20.384 1.00 92.62 84 LYS A CA 1
ATOM 613 C C . LYS A 1 84 ? 4.026 -12.669 -19.265 1.00 92.62 84 LYS A C 1
ATOM 615 O O . LYS A 1 84 ? 4.846 -11.772 -19.504 1.00 92.62 84 LYS A O 1
ATOM 620 N N . LEU A 1 85 ? 3.563 -12.920 -18.043 1.00 94.19 85 LEU A N 1
ATOM 621 C CA . LEU A 1 85 ? 4.090 -12.273 -16.852 1.00 94.19 85 LEU A CA 1
ATOM 622 C C . LEU A 1 85 ? 5.490 -12.815 -16.567 1.00 94.19 85 LEU A C 1
ATOM 624 O O . LEU A 1 85 ? 5.714 -14.016 -16.665 1.00 94.19 85 LEU A O 1
ATOM 628 N N . ALA A 1 86 ? 6.426 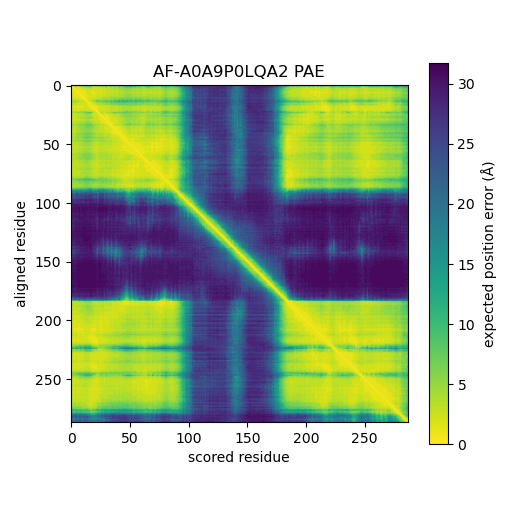-11.947 -16.186 1.00 93.94 86 ALA A N 1
ATOM 629 C CA . ALA A 1 86 ? 7.777 -12.415 -15.884 1.00 93.94 86 ALA A CA 1
ATOM 630 C C . ALA A 1 86 ? 7.830 -13.296 -14.625 1.00 93.94 86 ALA A C 1
ATOM 632 O O . ALA A 1 86 ? 8.743 -14.098 -14.493 1.00 93.94 86 ALA A O 1
ATOM 633 N N . ALA A 1 87 ? 6.858 -13.159 -13.713 1.00 92.50 87 ALA A N 1
ATOM 634 C CA . ALA A 1 87 ? 6.715 -14.061 -12.571 1.00 92.50 87 ALA A CA 1
ATOM 635 C C . ALA A 1 87 ? 6.490 -15.518 -13.016 1.00 92.50 87 ALA A C 1
ATOM 637 O O . ALA A 1 87 ? 7.149 -16.404 -12.492 1.00 92.50 87 ALA A O 1
ATOM 638 N N . ASP A 1 88 ? 5.668 -15.744 -14.047 1.00 89.50 88 ASP A N 1
ATOM 639 C CA . ASP A 1 88 ? 5.403 -17.092 -14.570 1.00 89.50 88 ASP A CA 1
ATOM 640 C C . ASP A 1 88 ? 6.679 -17.721 -15.168 1.00 89.50 88 ASP A C 1
ATOM 642 O O . ASP A 1 88 ? 6.907 -18.920 -15.056 1.00 89.50 88 ASP A O 1
ATOM 646 N N . GLU A 1 89 ? 7.545 -16.904 -15.784 1.00 82.06 89 GLU A N 1
ATOM 647 C CA . GLU A 1 89 ? 8.826 -17.356 -16.352 1.00 82.06 89 GLU A CA 1
ATOM 648 C C . GLU A 1 89 ? 9.868 -17.683 -15.263 1.00 82.06 89 GLU A C 1
ATOM 650 O O . GLU A 1 89 ? 10.758 -18.498 -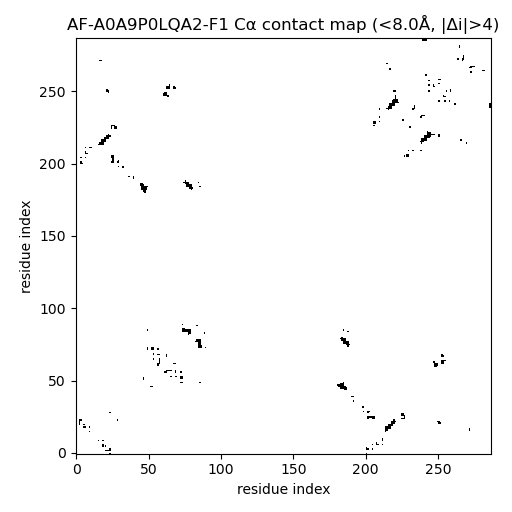15.496 1.00 82.06 89 GLU A O 1
ATOM 655 N N . CYS A 1 90 ? 9.772 -17.079 -14.072 1.00 71.69 90 CYS A N 1
ATOM 656 C CA . CYS A 1 90 ? 10.620 -17.440 -12.931 1.00 71.69 90 CYS A CA 1
ATOM 657 C C . CYS A 1 90 ? 10.244 -18.812 -12.355 1.00 71.69 90 CYS A C 1
ATOM 659 O O . CYS A 1 90 ? 11.138 -19.590 -12.023 1.00 71.69 90 CYS A O 1
ATOM 661 N N . ASP A 1 91 ? 8.946 -19.108 -12.277 1.00 68.00 91 ASP A N 1
ATOM 662 C CA . ASP A 1 91 ? 8.437 -20.359 -11.708 1.00 68.00 91 ASP A CA 1
ATOM 663 C C . ASP A 1 91 ? 8.764 -21.567 -12.615 1.00 68.00 91 ASP A C 1
ATOM 665 O O . ASP A 1 91 ? 9.121 -22.649 -12.136 1.00 68.00 91 ASP A O 1
ATOM 669 N N . GLU A 1 92 ? 8.743 -21.383 -13.944 1.00 59.38 92 GLU A N 1
ATOM 670 C CA . GLU A 1 92 ? 9.129 -22.431 -14.907 1.00 59.38 92 GLU A CA 1
ATOM 671 C C . GLU A 1 92 ? 10.619 -22.836 -14.762 1.00 59.38 92 GLU A C 1
ATOM 673 O O . GLU A 1 92 ? 10.950 -24.017 -14.868 1.00 59.38 92 GLU A O 1
ATOM 678 N N . VAL A 1 93 ? 11.516 -21.901 -14.412 1.00 56.38 93 VAL A N 1
ATOM 679 C CA . VAL A 1 93 ? 12.962 -22.174 -14.230 1.00 56.38 93 VAL A CA 1
ATOM 680 C C . VAL A 1 93 ? 13.262 -22.971 -12.952 1.00 56.38 93 VAL A C 1
ATOM 682 O O . VAL A 1 93 ? 14.271 -23.680 -12.889 1.00 56.38 93 VAL A O 1
ATOM 685 N N . GLU A 1 94 ? 12.419 -22.874 -11.923 1.00 52.62 94 GLU A N 1
ATOM 686 C CA . GLU A 1 94 ? 12.549 -23.707 -10.719 1.00 52.62 94 GLU A CA 1
ATOM 687 C C . GLU A 1 94 ? 12.024 -25.127 -10.961 1.00 52.62 94 GLU A C 1
ATOM 689 O O . GLU A 1 94 ? 12.639 -26.092 -10.505 1.00 52.62 94 GLU A O 1
ATOM 694 N N . THR A 1 95 ? 10.983 -25.270 -11.785 1.00 48.12 95 THR A N 1
ATOM 695 C CA . THR A 1 95 ? 10.395 -26.576 -12.122 1.00 48.12 95 THR A CA 1
ATOM 696 C C . THR A 1 95 ? 11.358 -27.445 -12.952 1.00 48.12 95 THR A C 1
ATOM 698 O O . THR A 1 95 ? 11.478 -28.643 -12.714 1.00 48.12 95 THR A O 1
ATOM 701 N N . GLU A 1 96 ? 12.135 -26.847 -13.866 1.00 46.06 96 GLU A N 1
ATOM 702 C CA . GLU A 1 96 ? 13.150 -27.576 -14.651 1.00 46.06 96 GLU A CA 1
ATOM 703 C C . GLU A 1 96 ? 14.392 -27.992 -13.834 1.00 46.06 96 GLU A C 1
ATOM 705 O O . GLU A 1 96 ? 15.119 -28.907 -14.232 1.00 46.06 96 GLU A O 1
ATOM 710 N N . LYS A 1 97 ? 14.656 -27.354 -12.683 1.00 46.38 97 LYS A N 1
ATOM 711 C CA . LYS A 1 97 ? 15.758 -27.755 -11.788 1.00 46.38 97 LYS A CA 1
ATOM 712 C C . LYS A 1 97 ? 15.412 -28.986 -10.954 1.00 46.38 97 LYS A C 1
ATOM 714 O O . LYS A 1 97 ? 16.295 -29.812 -10.734 1.00 46.38 97 LYS A O 1
ATOM 719 N N . GLU A 1 98 ? 14.156 -29.140 -10.540 1.00 47.00 98 GLU A N 1
ATOM 720 C CA . GLU A 1 98 ? 13.723 -30.311 -9.765 1.00 47.00 98 GLU A CA 1
ATOM 721 C C . GLU A 1 98 ? 13.746 -31.608 -10.598 1.00 47.00 98 GLU A C 1
ATOM 723 O O . GLU A 1 98 ? 14.067 -32.672 -10.066 1.00 47.00 98 GLU A O 1
ATOM 728 N N . ASP A 1 99 ? 13.535 -31.528 -11.917 1.00 44.84 99 ASP A N 1
ATOM 729 C CA . ASP A 1 99 ? 13.616 -32.689 -12.819 1.00 44.84 99 ASP A CA 1
ATOM 730 C C . ASP A 1 99 ? 15.064 -33.122 -13.150 1.00 44.84 99 ASP A C 1
ATOM 732 O O . ASP A 1 99 ? 15.313 -34.284 -13.492 1.00 44.84 99 ASP A O 1
ATOM 736 N N . LEU A 1 100 ? 16.051 -32.228 -13.010 1.00 49.69 100 LEU A N 1
ATOM 737 C CA . LEU A 1 100 ? 17.471 -32.526 -13.260 1.00 49.69 100 LEU A CA 1
ATOM 738 C C . LEU A 1 100 ? 18.193 -33.129 -12.043 1.00 49.69 100 LEU A C 1
ATOM 740 O O . LEU A 1 100 ? 19.162 -33.873 -12.216 1.00 49.69 100 LEU A O 1
ATOM 744 N N . ASP A 1 101 ? 17.689 -32.908 -10.827 1.00 45.34 101 ASP A N 1
ATOM 745 C CA . ASP A 1 101 ? 18.237 -33.508 -9.600 1.00 45.34 101 ASP A CA 1
ATOM 746 C C . ASP A 1 101 ? 17.906 -35.012 -9.452 1.00 45.34 101 ASP A C 1
ATOM 748 O O . ASP A 1 101 ? 18.481 -35.710 -8.607 1.00 45.34 101 ASP A O 1
ATOM 752 N N . ALA A 1 102 ? 17.055 -35.564 -10.328 1.00 49.16 102 ALA A N 1
ATOM 753 C CA . ALA A 1 102 ? 16.748 -36.996 -10.394 1.00 49.16 102 ALA A CA 1
ATOM 754 C C . ALA A 1 102 ? 17.799 -37.837 -11.159 1.00 49.16 102 ALA A C 1
ATOM 756 O O . ALA A 1 102 ? 17.818 -39.065 -11.023 1.00 49.16 102 ALA A O 1
ATOM 757 N N . LEU A 1 103 ? 18.714 -37.220 -11.922 1.00 46.66 103 LEU A N 1
ATOM 758 C CA . LEU A 1 103 ? 19.785 -37.919 -12.648 1.00 46.66 103 LEU A CA 1
ATOM 759 C C . LEU A 1 103 ? 21.168 -37.299 -12.388 1.00 46.66 103 LEU A C 1
ATOM 761 O O . LEU A 1 103 ? 21.731 -36.594 -13.220 1.00 46.66 103 LEU A O 1
ATOM 765 N N . GLY A 1 104 ? 21.801 -37.705 -11.284 1.00 34.19 104 GLY A N 1
ATOM 766 C CA . GLY A 1 104 ? 23.264 -37.764 -11.236 1.00 34.19 104 GLY A CA 1
ATOM 767 C C . GLY A 1 104 ? 23.914 -37.221 -9.974 1.00 34.19 104 GLY A C 1
ATOM 768 O O . GLY A 1 104 ? 24.408 -36.099 -9.936 1.00 34.19 104 GLY A O 1
ATOM 769 N N . ARG A 1 105 ? 24.126 -38.105 -8.991 1.00 43.84 105 ARG A N 1
ATOM 770 C CA . ARG A 1 105 ? 25.274 -37.968 -8.085 1.00 43.84 105 ARG A CA 1
ATOM 771 C C . ARG A 1 105 ? 26.562 -38.094 -8.895 1.00 43.84 105 ARG A C 1
ATOM 773 O O . ARG A 1 105 ? 27.068 -39.197 -9.097 1.00 43.84 105 ARG A O 1
ATOM 780 N N . ARG A 1 106 ? 27.132 -36.963 -9.301 1.00 32.12 106 ARG A N 1
ATOM 781 C CA . ARG A 1 106 ? 28.572 -36.839 -9.536 1.00 32.12 106 ARG A CA 1
ATOM 782 C C . ARG A 1 106 ? 29.019 -35.394 -9.327 1.00 32.12 106 ARG A C 1
ATOM 784 O O . ARG A 1 106 ? 28.641 -34.495 -10.059 1.00 32.12 106 ARG A O 1
ATOM 791 N N . SER A 1 107 ? 29.825 -35.227 -8.282 1.00 36.84 107 SER A N 1
ATOM 792 C CA . SER A 1 107 ? 30.550 -34.014 -7.901 1.00 36.84 107 SER A CA 1
ATOM 793 C C . SER A 1 107 ? 31.268 -33.365 -9.085 1.00 36.84 107 SER A C 1
ATOM 795 O O . SER A 1 107 ? 32.099 -34.034 -9.700 1.00 36.84 107 SER A O 1
ATOM 797 N N . VAL A 1 108 ? 31.007 -32.074 -9.335 1.00 31.72 108 VAL A N 1
ATOM 798 C CA . VAL A 1 108 ? 32.008 -31.111 -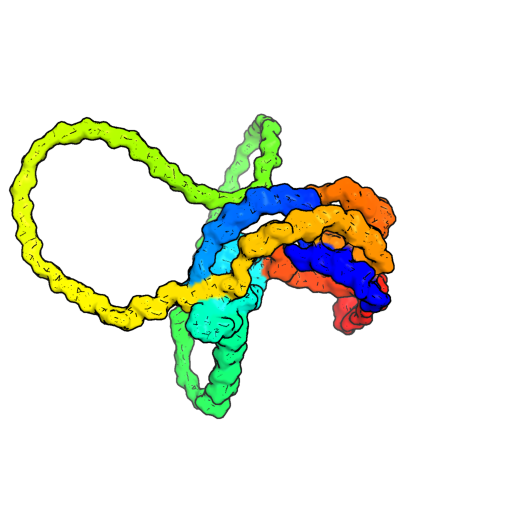9.826 1.00 31.72 108 VAL A CA 1
ATOM 799 C C . VAL A 1 108 ? 31.594 -29.648 -9.585 1.00 31.72 108 VAL A C 1
ATOM 801 O O . VAL A 1 108 ? 30.574 -29.185 -10.076 1.00 31.72 108 VAL A O 1
ATOM 804 N N . ALA A 1 109 ? 32.472 -28.968 -8.841 1.00 30.39 109 ALA A N 1
ATOM 805 C CA . ALA A 1 109 ? 32.899 -27.564 -8.888 1.00 30.39 109 ALA A CA 1
ATOM 806 C C . ALA A 1 109 ? 31.870 -26.411 -8.946 1.00 30.39 109 ALA A C 1
ATOM 808 O O . ALA A 1 109 ? 31.258 -26.117 -9.967 1.00 30.39 109 ALA A O 1
ATOM 809 N N . SER A 1 110 ? 31.856 -25.655 -7.841 1.00 29.61 110 SER A N 1
ATOM 810 C CA . SER A 1 110 ? 31.392 -24.267 -7.722 1.00 29.61 110 SER A CA 1
ATOM 811 C C . SER A 1 110 ? 31.975 -23.377 -8.828 1.00 29.61 110 SER A C 1
ATOM 813 O O . SER A 1 110 ? 33.196 -23.276 -8.966 1.00 29.61 110 SER A O 1
ATOM 815 N N . SER A 1 111 ? 31.102 -22.730 -9.606 1.00 35.56 111 SER A N 1
ATOM 816 C CA . SER A 1 111 ? 31.484 -21.689 -10.562 1.00 35.56 111 SER A CA 1
ATOM 817 C C . SER A 1 111 ? 31.379 -20.311 -9.909 1.00 35.56 111 SER A C 1
ATOM 819 O O . SER A 1 111 ? 30.408 -19.989 -9.226 1.00 35.56 111 SER A O 1
ATOM 821 N N . ALA A 1 112 ? 32.425 -19.519 -10.118 1.00 38.47 112 ALA A N 1
ATOM 822 C CA . ALA A 1 112 ? 32.737 -18.289 -9.415 1.00 38.47 112 ALA A CA 1
ATOM 823 C C . ALA A 1 112 ? 31.795 -17.127 -9.762 1.00 38.47 112 ALA A C 1
ATOM 825 O O . ALA A 1 112 ? 31.803 -16.636 -10.887 1.00 38.47 112 ALA A O 1
ATOM 826 N N . CYS A 1 113 ? 31.057 -16.636 -8.763 1.00 27.64 113 CYS A N 1
ATOM 827 C CA . CYS A 1 113 ? 30.686 -15.222 -8.653 1.00 27.64 113 CYS A CA 1
ATOM 828 C C . CYS A 1 113 ? 30.243 -14.880 -7.216 1.00 27.64 113 CYS A C 1
ATOM 830 O O . CYS A 1 113 ? 29.166 -14.337 -6.986 1.00 27.64 113 CYS A O 1
ATOM 832 N N . SER A 1 114 ? 31.070 -15.227 -6.225 1.00 28.28 114 SER A N 1
ATOM 833 C CA . SER A 1 114 ? 30.933 -14.690 -4.867 1.00 28.28 114 SER A CA 1
ATOM 834 C C . SER A 1 114 ? 31.488 -13.267 -4.857 1.00 28.28 114 SER A C 1
ATOM 836 O O . SER A 1 114 ? 32.695 -13.067 -4.976 1.00 28.28 114 SER A O 1
ATOM 838 N N . LEU A 1 115 ? 30.604 -12.277 -4.755 1.00 28.47 115 LEU A N 1
ATOM 839 C CA . LEU A 1 115 ? 30.984 -10.903 -4.439 1.00 28.47 115 LEU A CA 1
ATOM 840 C C . LEU A 1 115 ? 31.446 -10.863 -2.978 1.00 28.47 115 LEU A C 1
ATOM 842 O O . LEU A 1 115 ? 30.664 -11.122 -2.069 1.00 28.47 115 LEU A O 1
ATOM 846 N N . THR A 1 116 ? 32.731 -10.588 -2.778 1.00 27.48 116 THR A N 1
ATOM 847 C CA . THR A 1 116 ? 33.361 -10.351 -1.477 1.00 27.48 116 THR A CA 1
ATOM 848 C C . THR A 1 116 ? 32.984 -8.975 -0.936 1.00 27.48 116 THR A C 1
ATOM 850 O O . THR A 1 116 ? 33.117 -7.972 -1.639 1.00 27.48 116 THR A O 1
ATOM 853 N N . GLU A 1 117 ? 32.560 -8.945 0.324 1.00 26.62 117 GLU A N 1
ATOM 854 C CA . GLU A 1 117 ? 32.420 -7.744 1.146 1.00 26.62 117 GLU A CA 1
ATOM 855 C C . GLU A 1 117 ? 33.800 -7.098 1.346 1.00 26.62 117 GLU A C 1
ATOM 857 O O . GLU A 1 117 ? 34.767 -7.776 1.698 1.00 26.62 117 GLU A O 1
ATOM 862 N N . VAL A 1 118 ? 33.905 -5.794 1.089 1.00 28.11 118 VAL A N 1
ATOM 863 C CA . VAL A 1 118 ? 35.094 -5.005 1.429 1.00 28.11 118 VAL A CA 1
ATOM 864 C C . VAL A 1 118 ? 34.839 -4.396 2.802 1.00 28.11 118 VAL A C 1
ATOM 866 O O . VAL A 1 118 ? 33.873 -3.659 2.980 1.00 28.11 118 VAL A O 1
ATOM 869 N N . ALA A 1 119 ? 35.682 -4.759 3.765 1.00 28.77 119 ALA A N 1
ATOM 870 C CA . ALA A 1 119 ? 35.707 -4.191 5.104 1.00 28.77 119 ALA A CA 1
ATOM 871 C C . ALA A 1 119 ? 36.194 -2.732 5.062 1.00 28.77 119 ALA A C 1
ATOM 873 O O . ALA A 1 119 ? 37.203 -2.439 4.419 1.00 28.77 119 ALA A O 1
ATOM 874 N N . GLU A 1 120 ? 35.496 -1.837 5.762 1.00 29.00 120 GLU A N 1
ATOM 875 C CA . GLU A 1 120 ? 35.999 -0.508 6.120 1.00 29.00 120 GLU A CA 1
ATOM 876 C C . GLU A 1 120 ? 36.607 -0.578 7.532 1.00 29.00 120 GLU A C 1
ATOM 878 O O . GLU A 1 120 ? 35.960 -1.030 8.478 1.00 29.00 120 GLU A O 1
ATOM 883 N N . GLU A 1 121 ? 37.871 -0.171 7.652 1.00 29.77 121 GLU A N 1
ATOM 884 C CA . GLU A 1 121 ? 38.602 -0.004 8.916 1.00 29.77 121 GLU A CA 1
ATOM 885 C C . GLU A 1 121 ? 38.171 1.297 9.633 1.00 29.77 121 GLU A C 1
ATOM 887 O O . GLU A 1 121 ? 37.739 2.245 8.970 1.00 29.77 121 GLU A O 1
ATOM 892 N N . PRO A 1 122 ? 38.278 1.380 10.974 1.00 27.84 122 PRO A N 1
ATOM 893 C CA . PRO A 1 122 ? 37.772 2.508 11.749 1.00 27.84 122 PRO A CA 1
ATOM 894 C C . PRO A 1 122 ? 38.804 3.640 11.856 1.00 27.84 122 PRO A C 1
ATOM 896 O O . PRO A 1 122 ? 39.969 3.393 12.159 1.00 27.84 122 PRO A O 1
ATOM 899 N N . GLU A 1 123 ? 38.363 4.893 11.714 1.00 29.56 123 GLU A N 1
ATOM 900 C CA . GLU A 1 123 ? 39.163 6.066 12.091 1.00 29.56 123 GLU A CA 1
ATOM 901 C C . GLU A 1 123 ? 38.727 6.650 13.445 1.00 29.56 123 GLU A C 1
ATOM 903 O O . GLU A 1 123 ? 37.551 6.661 13.824 1.00 29.56 123 GLU A O 1
ATOM 908 N N . GLU A 1 124 ? 39.743 7.071 14.195 1.00 27.53 124 GLU A N 1
ATOM 909 C CA . GLU A 1 124 ? 39.756 7.463 15.601 1.00 27.53 124 GLU A CA 1
ATOM 910 C C . GLU A 1 124 ? 39.076 8.811 15.891 1.00 27.53 124 GLU A C 1
ATOM 912 O O . GLU A 1 124 ? 38.943 9.694 15.047 1.00 27.53 124 GLU A O 1
ATOM 917 N N . LYS A 1 125 ? 38.654 8.960 17.150 1.00 27.08 125 LYS A N 1
ATOM 918 C CA . LYS A 1 125 ? 38.002 10.147 17.708 1.00 27.08 125 LYS A CA 1
ATOM 919 C C . LYS A 1 125 ? 39.040 11.189 18.117 1.00 27.08 125 LYS A C 1
ATOM 921 O O . LYS A 1 125 ? 39.911 10.857 18.909 1.00 27.08 125 LYS A O 1
ATOM 926 N N . ASP A 1 126 ? 38.793 12.454 17.782 1.00 24.72 126 ASP A N 1
ATOM 927 C CA . ASP A 1 126 ? 39.296 13.589 18.559 1.00 24.72 126 ASP A CA 1
ATOM 928 C C . ASP A 1 126 ? 38.158 14.558 18.915 1.00 24.72 126 ASP A C 1
ATOM 930 O O . ASP A 1 126 ? 37.392 15.023 18.070 1.00 24.72 126 ASP A O 1
ATOM 934 N N . ASN A 1 127 ? 38.031 14.821 20.218 1.00 25.89 127 ASN A N 1
ATOM 935 C CA . ASN A 1 127 ? 37.086 15.753 20.830 1.00 25.89 127 ASN A CA 1
ATOM 936 C C . ASN A 1 127 ? 37.651 17.178 20.799 1.00 25.89 127 ASN A C 1
ATOM 938 O O . ASN A 1 127 ? 38.679 17.407 21.430 1.00 25.89 127 ASN A O 1
ATOM 942 N N . ILE A 1 128 ? 36.912 18.157 20.260 1.00 28.02 128 ILE A N 1
ATOM 943 C CA . ILE A 1 128 ? 36.979 19.556 20.723 1.00 28.02 128 ILE A CA 1
ATOM 944 C C . ILE A 1 128 ? 35.564 20.156 20.789 1.00 28.02 128 ILE A C 1
ATOM 946 O O . ILE A 1 128 ? 34.749 20.030 19.881 1.00 28.02 128 ILE A O 1
ATOM 950 N N . VAL A 1 129 ? 35.300 20.793 21.929 1.00 26.62 129 VAL A N 1
ATOM 951 C CA . VAL A 1 129 ? 34.082 21.484 22.374 1.00 26.62 129 VAL A CA 1
ATOM 952 C C . VAL A 1 129 ? 34.007 22.896 21.763 1.00 26.62 129 VAL A C 1
ATOM 954 O O . VAL A 1 129 ? 35.015 23.590 21.795 1.00 26.62 129 VAL A O 1
ATOM 957 N N . GLN A 1 130 ? 32.842 23.346 21.261 1.00 26.19 130 GLN A N 1
ATOM 958 C CA . GLN A 1 130 ? 31.964 24.389 21.858 1.00 26.19 130 GLN A CA 1
ATOM 959 C C . GLN A 1 130 ? 31.012 25.083 20.846 1.00 26.19 130 GLN A C 1
ATOM 961 O O . GLN A 1 130 ? 31.403 25.452 19.747 1.00 26.19 130 GLN A O 1
ATOM 966 N N . SER A 1 131 ? 29.783 25.320 21.335 1.00 24.34 131 SER A N 1
ATOM 967 C CA . SER A 1 131 ? 28.806 26.394 21.031 1.00 24.34 131 SER A CA 1
ATOM 968 C C . SER A 1 131 ? 28.154 26.546 19.641 1.00 24.34 131 SER A C 1
ATOM 970 O O . SER A 1 131 ? 28.763 27.056 18.714 1.00 24.34 131 SER A O 1
ATOM 972 N N . GLY A 1 132 ? 26.841 26.260 19.612 1.00 22.95 132 GLY A N 1
ATOM 973 C CA . GLY A 1 132 ? 25.764 27.233 19.346 1.00 22.95 132 GLY A CA 1
ATOM 974 C C . GLY A 1 132 ? 25.558 27.758 17.921 1.00 22.95 132 GLY A C 1
ATOM 975 O O . GLY A 1 132 ? 26.291 28.636 17.505 1.00 22.95 132 GLY A O 1
ATOM 976 N N . GLU A 1 133 ? 24.486 27.315 17.252 1.00 25.61 133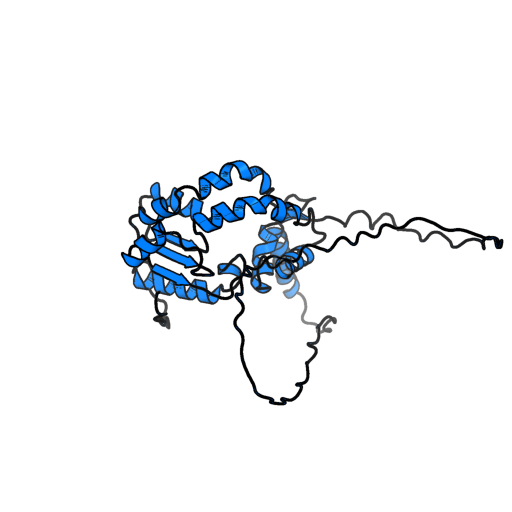 GLU A N 1
ATOM 977 C CA . GLU A 1 133 ? 23.406 28.162 16.697 1.00 25.61 133 GLU A CA 1
ATOM 978 C C . GLU A 1 133 ? 22.371 27.313 15.932 1.00 25.61 133 GLU A C 1
ATOM 980 O O . GLU A 1 133 ? 22.684 26.306 15.299 1.00 25.61 133 GLU A O 1
ATOM 985 N N . GLU A 1 134 ? 21.103 27.701 16.059 1.00 27.86 134 GLU A N 1
ATOM 986 C CA . GLU A 1 134 ? 19.928 27.055 15.475 1.00 27.86 134 GLU A CA 1
ATOM 987 C C . GLU A 1 134 ? 19.894 27.201 13.947 1.00 27.86 134 GLU A C 1
ATOM 989 O O . GLU A 1 134 ? 20.054 28.301 13.423 1.00 27.86 134 GLU A O 1
ATOM 994 N N . THR A 1 135 ? 19.556 26.141 13.201 1.00 26.92 135 THR A N 1
ATOM 995 C CA . THR A 1 135 ? 18.959 26.295 11.861 1.00 26.92 135 THR A CA 1
ATOM 996 C C . THR A 1 135 ? 18.009 25.136 11.530 1.00 26.92 135 THR A C 1
ATOM 998 O O . THR A 1 135 ? 18.370 23.963 11.570 1.00 26.92 135 THR A O 1
ATOM 1001 N N . LYS A 1 136 ? 16.765 25.508 11.202 1.00 26.70 136 LYS A N 1
ATOM 1002 C CA . LYS A 1 136 ? 15.655 24.692 10.677 1.00 26.70 136 LYS A CA 1
ATOM 1003 C C . LYS A 1 136 ? 16.086 23.711 9.574 1.00 26.70 136 LYS A C 1
ATOM 1005 O O . LYS A 1 136 ? 16.628 24.138 8.560 1.00 26.70 136 LYS A O 1
ATOM 1010 N N . CYS A 1 137 ? 15.696 22.442 9.701 1.00 25.98 137 CYS A N 1
ATOM 1011 C CA . CYS A 1 137 ? 15.740 21.454 8.620 1.00 25.98 137 CYS A CA 1
ATOM 1012 C C . CYS A 1 137 ? 14.313 21.166 8.119 1.00 25.98 137 CYS A C 1
ATOM 1014 O O . CYS A 1 137 ? 13.516 20.543 8.816 1.00 25.98 137 CYS A O 1
ATOM 1016 N N . ASN A 1 138 ? 14.004 21.644 6.912 1.00 34.56 138 ASN A N 1
ATOM 1017 C CA . ASN A 1 138 ? 12.936 21.116 6.067 1.00 34.56 138 ASN A CA 1
ATOM 1018 C C . ASN A 1 138 ? 13.628 20.286 4.984 1.00 34.56 138 ASN A C 1
ATOM 1020 O O . ASN A 1 138 ? 14.148 20.881 4.041 1.00 34.56 138 ASN A O 1
ATOM 1024 N N . ASP A 1 139 ? 13.643 18.959 5.084 1.00 29.14 139 ASP A N 1
ATOM 1025 C CA . ASP A 1 139 ? 14.020 18.136 3.933 1.00 29.14 139 ASP A CA 1
ATOM 1026 C C . ASP A 1 139 ? 13.259 16.809 3.930 1.00 29.14 139 ASP A C 1
ATOM 1028 O O . ASP A 1 139 ? 13.555 15.855 4.647 1.00 29.14 139 ASP A O 1
ATOM 1032 N N . CYS A 1 140 ? 12.190 16.805 3.142 1.00 31.56 140 CYS A N 1
ATOM 1033 C CA . CYS A 1 140 ? 11.441 15.634 2.736 1.00 31.56 140 CYS A CA 1
ATOM 1034 C C . CYS A 1 140 ? 12.141 15.024 1.514 1.00 31.56 140 CYS A C 1
ATOM 1036 O O . CYS A 1 140 ? 12.389 15.719 0.529 1.00 31.56 140 CYS A O 1
ATOM 1038 N N . GLY A 1 141 ? 12.450 13.725 1.600 1.00 33.12 141 GLY A N 1
ATOM 1039 C CA . GLY A 1 141 ? 13.280 12.965 0.662 1.00 33.12 141 GLY A CA 1
ATOM 1040 C C . GLY A 1 141 ? 12.882 13.098 -0.808 1.00 33.12 141 GLY A C 1
ATOM 1041 O O . GLY A 1 141 ? 12.111 12.300 -1.339 1.00 33.12 141 GLY A O 1
ATOM 1042 N N . LYS A 1 142 ? 13.471 14.085 -1.484 1.00 33.53 142 LYS A N 1
ATOM 1043 C CA . LYS A 1 142 ? 13.469 14.208 -2.941 1.00 33.53 142 LYS A CA 1
ATOM 1044 C C . L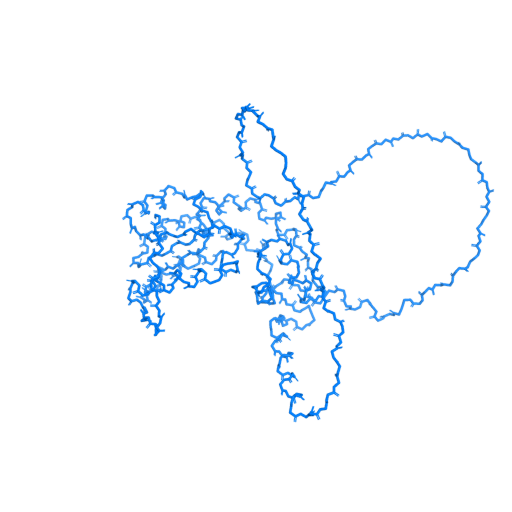YS A 1 142 ? 14.612 13.367 -3.519 1.00 33.53 142 LYS A C 1
ATOM 1046 O O . LYS A 1 142 ? 15.758 13.557 -3.114 1.00 33.53 142 LYS A O 1
ATOM 1051 N N . PRO A 1 143 ? 14.357 12.498 -4.510 1.00 32.53 143 PRO A N 1
ATOM 1052 C CA . PRO A 1 143 ? 15.426 11.891 -5.294 1.00 32.53 143 PRO A CA 1
ATOM 1053 C C . PRO A 1 143 ? 16.206 12.979 -6.055 1.00 32.53 143 PRO A C 1
ATOM 1055 O O . PRO A 1 143 ? 15.585 13.911 -6.580 1.00 32.53 143 PRO A O 1
ATOM 1058 N N . PRO A 1 144 ? 17.544 12.895 -6.159 1.00 30.19 144 PRO A N 1
ATOM 1059 C CA . PRO A 1 144 ? 18.318 13.894 -6.880 1.00 30.19 144 PRO A CA 1
ATOM 1060 C C . PRO A 1 144 ? 18.049 13.788 -8.387 1.00 30.19 144 PRO A C 1
ATOM 1062 O O . PRO A 1 144 ? 18.271 12.753 -9.013 1.00 30.19 144 PRO A O 1
ATOM 1065 N N . LEU A 1 145 ? 17.584 14.889 -8.981 1.00 33.66 145 LEU A N 1
ATOM 1066 C CA . LEU A 1 145 ? 17.557 15.081 -10.432 1.00 33.66 145 LEU A CA 1
ATOM 1067 C C . LEU A 1 145 ? 18.994 15.309 -10.951 1.00 33.66 145 LEU A C 1
ATOM 1069 O O . LEU A 1 145 ? 19.773 16.010 -10.297 1.00 33.66 145 LEU A O 1
ATOM 1073 N N . PRO A 1 146 ? 19.363 14.771 -12.127 1.00 33.81 146 PRO A N 1
ATOM 1074 C CA . PRO A 1 146 ? 20.697 14.954 -12.691 1.00 33.81 146 PRO A CA 1
ATOM 1075 C C . PRO A 1 146 ? 20.934 16.411 -13.119 1.00 33.81 146 PRO A C 1
ATOM 1077 O O . PRO A 1 146 ? 20.132 17.012 -13.836 1.00 33.81 146 PRO A O 1
ATOM 1080 N N . LYS A 1 147 ? 22.061 16.986 -12.678 1.00 30.58 147 LYS A N 1
ATOM 1081 C CA . LYS A 1 147 ? 22.501 18.343 -13.037 1.00 30.58 147 LYS A CA 1
ATOM 1082 C C . LYS A 1 147 ? 22.908 18.388 -14.515 1.00 30.58 147 LYS A C 1
ATOM 1084 O O . LYS A 1 147 ? 23.939 17.844 -14.893 1.00 30.58 147 LYS A O 1
ATOM 1089 N N . SER A 1 148 ? 22.122 19.084 -15.333 1.00 31.58 148 SER A N 1
ATOM 1090 C CA . SER A 1 148 ? 22.515 19.518 -16.677 1.00 31.58 148 SER A CA 1
ATOM 1091 C C . SER A 1 148 ? 23.552 20.636 -16.552 1.00 31.58 148 SER A C 1
ATOM 1093 O O . SER A 1 148 ? 23.211 21.744 -16.139 1.00 31.58 148 SER A O 1
ATOM 1095 N N . GLN A 1 149 ? 24.810 20.377 -16.907 1.00 30.66 149 GLN A N 1
ATOM 1096 C CA . GLN A 1 149 ? 25.799 21.442 -17.077 1.00 30.66 149 GLN A CA 1
ATOM 1097 C C . GLN A 1 149 ? 25.497 22.204 -18.372 1.00 30.66 149 GLN A C 1
ATOM 1099 O O . GLN A 1 149 ? 25.579 21.656 -19.468 1.00 30.66 149 GLN A O 1
ATOM 1104 N N . ARG A 1 150 ? 25.106 23.473 -18.221 1.00 25.84 150 ARG A N 1
ATOM 1105 C CA . ARG A 1 150 ? 25.219 24.496 -19.263 1.00 25.84 150 ARG A CA 1
ATOM 1106 C C . ARG A 1 150 ? 26.639 25.049 -19.216 1.00 25.84 150 ARG A C 1
ATOM 1108 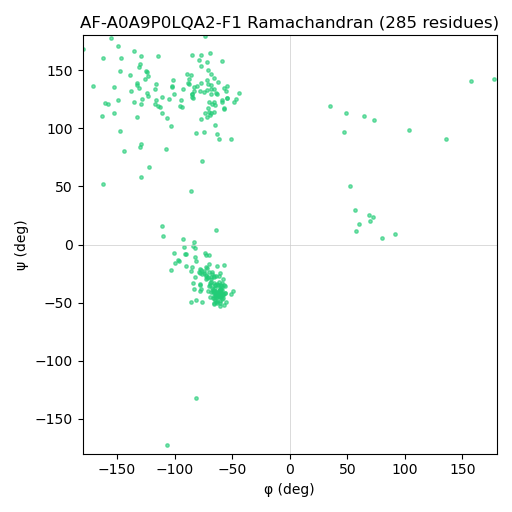O O . ARG A 1 150 ? 27.085 25.451 -18.145 1.00 25.84 150 ARG A O 1
ATOM 1115 N N . THR A 1 151 ? 27.288 25.137 -20.365 1.00 28.19 151 THR A N 1
ATOM 1116 C CA . THR A 1 151 ? 28.412 26.049 -20.586 1.00 28.19 151 THR A CA 1
ATOM 1117 C C . THR A 1 151 ? 28.164 26.758 -21.909 1.00 28.19 151 THR A C 1
ATOM 1119 O O . THR A 1 151 ? 28.204 26.124 -22.963 1.00 28.19 151 THR A O 1
ATOM 1122 N N . ASP A 1 152 ? 27.866 28.051 -21.822 1.00 24.25 152 ASP A N 1
ATOM 1123 C CA . ASP A 1 152 ? 28.033 29.007 -22.912 1.00 24.25 152 ASP A CA 1
ATOM 1124 C C . ASP A 1 152 ? 29.489 29.487 -22.876 1.00 24.25 152 ASP A C 1
ATOM 1126 O O . ASP A 1 152 ? 29.953 29.878 -21.810 1.00 24.25 152 ASP A O 1
ATOM 1130 N N . ASP A 1 153 ? 30.195 29.446 -24.008 1.00 28.22 153 ASP A N 1
ATOM 1131 C CA . ASP A 1 153 ? 31.104 30.519 -24.440 1.00 28.22 153 ASP A CA 1
ATOM 1132 C C . ASP A 1 153 ? 31.591 30.273 -25.883 1.00 28.22 153 ASP A C 1
ATOM 1134 O O . ASP A 1 153 ? 31.911 29.154 -26.283 1.00 28.22 153 ASP A O 1
ATOM 1138 N N . SER A 1 154 ? 31.597 31.339 -26.689 1.00 28.00 154 SER A N 1
ATOM 1139 C CA . SER A 1 154 ? 32.084 31.383 -28.084 1.00 28.00 154 SER A CA 1
ATOM 1140 C C . SER A 1 154 ? 33.441 32.134 -28.166 1.00 28.00 154 SER A C 1
ATOM 1142 O O . SER A 1 154 ? 34.026 32.437 -27.133 1.00 28.00 154 SER A O 1
ATOM 1144 N N . PRO A 1 155 ? 34.012 32.432 -29.353 1.00 37.91 155 PRO A N 1
ATOM 1145 C CA . PRO A 1 155 ? 35.078 31.651 -29.979 1.00 37.91 155 PRO A CA 1
ATOM 1146 C C . PRO A 1 155 ? 36.417 32.409 -30.103 1.00 37.91 155 PRO A C 1
ATOM 1148 O O . PRO A 1 155 ? 36.463 33.637 -30.115 1.00 37.91 155 PRO A O 1
ATOM 1151 N N . SER A 1 156 ? 37.528 31.693 -30.311 1.00 27.36 156 SER A N 1
ATOM 1152 C CA . SER A 1 156 ? 38.724 32.268 -30.956 1.00 27.36 156 SER A CA 1
ATOM 1153 C C . SER A 1 156 ? 39.635 31.197 -31.583 1.00 27.36 156 SER A C 1
ATOM 1155 O O . SER A 1 156 ? 40.135 30.298 -30.918 1.00 27.36 156 SER A O 1
ATOM 1157 N N . SER A 1 157 ? 39.837 31.322 -32.896 1.00 28.92 157 SER A N 1
ATOM 1158 C CA . SER A 1 157 ? 40.913 30.718 -33.713 1.00 28.92 157 SER A CA 1
ATOM 1159 C C . SER A 1 157 ? 42.165 31.635 -33.631 1.00 28.92 157 SER A C 1
ATOM 1161 O O . SER A 1 157 ? 41.947 32.809 -33.314 1.00 28.92 157 SER A O 1
ATOM 1163 N N . PRO A 1 158 ? 43.429 31.243 -33.976 1.00 36.25 158 PRO A N 1
ATOM 1164 C CA . PRO A 1 158 ? 43.769 30.542 -35.231 1.00 36.25 158 PRO A CA 1
ATOM 1165 C C . PRO A 1 158 ? 45.044 29.640 -35.285 1.00 36.25 158 PRO A C 1
ATOM 1167 O O . PRO A 1 158 ? 45.863 29.606 -34.378 1.00 36.25 158 PRO A O 1
ATOM 1170 N N . GLN A 1 159 ? 45.211 29.020 -36.471 1.00 30.48 159 GLN A N 1
ATOM 1171 C CA . GLN A 1 159 ? 46.438 28.539 -37.161 1.00 30.48 159 GLN A CA 1
ATOM 1172 C C . GLN A 1 159 ? 46.803 27.032 -37.182 1.00 30.48 159 GLN A C 1
ATOM 1174 O O . GLN A 1 159 ? 47.423 26.482 -36.285 1.00 30.48 159 GLN A O 1
ATOM 1179 N N . GLN A 1 160 ? 46.436 26.423 -38.323 1.00 28.64 160 GLN A N 1
ATOM 1180 C CA . GLN A 1 160 ? 47.217 25.605 -39.278 1.00 28.64 160 GLN A CA 1
ATOM 1181 C C . GLN A 1 160 ? 48.352 24.673 -38.798 1.00 28.64 160 GLN A C 1
ATOM 1183 O O . GLN A 1 160 ? 49.433 25.112 -38.424 1.00 28.64 160 GLN A O 1
ATOM 1188 N N . GLY A 1 161 ? 48.164 23.377 -39.081 1.00 30.42 161 GLY A N 1
ATOM 1189 C CA . GLY A 1 161 ? 49.218 22.379 -39.288 1.00 30.42 161 GLY A CA 1
ATOM 1190 C C . GLY A 1 161 ? 48.651 21.136 -39.989 1.00 30.42 161 GLY A C 1
ATOM 1191 O O . GLY A 1 161 ? 47.832 20.425 -39.419 1.00 30.42 161 GLY A O 1
ATOM 1192 N N . GLN A 1 162 ? 49.033 20.909 -41.249 1.00 31.58 162 GLN A N 1
ATOM 1193 C CA . GLN A 1 162 ? 48.679 19.731 -42.054 1.00 31.58 162 GLN A CA 1
ATOM 1194 C C . GLN A 1 162 ? 49.530 18.518 -41.651 1.00 31.58 162 GLN A C 1
ATOM 1196 O O . GLN A 1 162 ? 50.748 18.641 -41.674 1.00 31.58 162 GLN A O 1
ATOM 1201 N N . MET A 1 163 ? 48.921 17.345 -41.434 1.00 32.53 163 MET A N 1
ATOM 1202 C CA . MET A 1 163 ? 49.493 16.024 -41.762 1.00 32.53 163 MET A CA 1
ATOM 1203 C C . MET A 1 163 ? 48.346 15.028 -42.032 1.00 32.53 163 MET A C 1
ATOM 1205 O O . MET A 1 163 ? 47.330 15.052 -41.343 1.00 32.53 163 MET A O 1
ATOM 1209 N N . GLY A 1 164 ? 48.482 14.225 -43.094 1.00 37.75 164 GLY A N 1
ATOM 1210 C CA . GLY A 1 164 ? 47.430 13.371 -43.670 1.00 37.75 164 GLY A CA 1
ATOM 1211 C C . GLY A 1 164 ? 47.066 12.103 -42.872 1.00 37.75 164 GLY A C 1
ATOM 1212 O O . GLY A 1 164 ? 47.647 11.841 -41.821 1.00 37.75 164 GLY A O 1
ATOM 1213 N N . PRO A 1 165 ? 46.095 11.305 -43.363 1.00 45.62 165 PRO A N 1
ATOM 1214 C CA . PRO A 1 165 ? 45.529 10.185 -42.614 1.00 45.62 165 PRO A CA 1
ATOM 1215 C C . PRO A 1 165 ? 46.340 8.893 -42.814 1.00 45.62 165 PRO A C 1
ATOM 1217 O O . PRO A 1 165 ? 46.754 8.613 -43.942 1.00 45.62 165 PRO A O 1
ATOM 1220 N N . PRO A 1 166 ? 46.519 8.042 -41.786 1.00 43.09 166 PRO A N 1
ATOM 1221 C CA . PRO A 1 166 ? 46.901 6.664 -42.013 1.00 43.09 166 PRO A CA 1
ATOM 1222 C C . PRO A 1 166 ? 45.668 5.789 -42.280 1.00 43.09 166 PRO A C 1
ATOM 1224 O O . PRO A 1 166 ? 44.569 6.001 -41.770 1.00 43.09 166 PRO A O 1
ATOM 1227 N N . LEU A 1 167 ? 45.912 4.812 -43.144 1.00 37.25 167 LEU A N 1
ATOM 1228 C CA . LEU A 1 167 ? 45.000 3.847 -43.738 1.00 37.25 167 LEU A CA 1
ATOM 1229 C C . LEU A 1 167 ? 44.481 2.783 -42.750 1.00 37.25 167 LEU A C 1
ATOM 1231 O O . LEU A 1 167 ? 45.211 2.331 -41.876 1.00 37.25 167 LEU A O 1
ATOM 1235 N N . ASN A 1 168 ? 43.255 2.321 -43.026 1.00 43.59 168 ASN A N 1
ATOM 1236 C CA . ASN A 1 168 ? 42.704 0.974 -42.813 1.00 43.59 168 ASN A CA 1
ATOM 1237 C C . ASN A 1 168 ? 42.915 0.282 -41.451 1.00 43.59 168 ASN A C 1
ATOM 1239 O O . ASN A 1 168 ? 43.851 -0.495 -41.271 1.00 43.59 168 ASN A O 1
ATOM 1243 N N . ALA A 1 169 ? 41.905 0.389 -40.582 1.00 39.97 169 ALA A N 1
ATOM 1244 C CA . ALA A 1 169 ? 41.526 -0.694 -39.673 1.00 39.97 169 ALA A CA 1
ATOM 1245 C C . ALA A 1 169 ? 40.271 -1.400 -40.240 1.00 39.97 169 ALA A C 1
ATOM 1247 O O . ALA A 1 169 ? 39.360 -0.710 -40.706 1.00 39.97 169 ALA A O 1
ATOM 1248 N N . PRO A 1 170 ? 40.205 -2.745 -40.260 1.00 43.16 170 PRO A N 1
ATOM 1249 C CA . PRO A 1 170 ? 39.058 -3.465 -40.809 1.00 43.16 170 PRO A CA 1
ATOM 1250 C C . PRO A 1 170 ? 3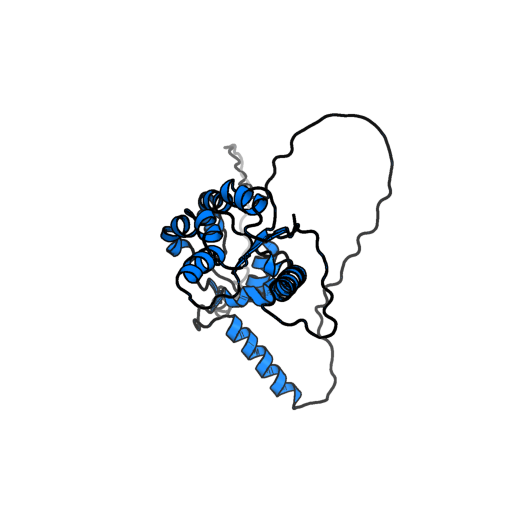7.815 -3.268 -39.922 1.00 43.16 170 PRO A C 1
ATOM 1252 O O . PRO A 1 170 ? 37.951 -3.170 -38.699 1.00 43.16 170 PRO A O 1
ATOM 1255 N N . PRO A 1 171 ? 36.598 -3.230 -40.495 1.00 41.94 171 PRO A N 1
ATOM 1256 C CA . PRO A 1 171 ? 35.382 -3.163 -39.701 1.00 41.94 171 PRO A CA 1
ATOM 1257 C C . PRO A 1 171 ? 35.235 -4.462 -38.907 1.00 41.94 171 PRO A C 1
ATOM 1259 O O . PRO A 1 171 ? 35.208 -5.556 -39.472 1.00 41.94 171 PRO A O 1
ATOM 1262 N N . ILE A 1 172 ? 35.145 -4.330 -37.583 1.00 41.62 172 ILE A N 1
ATOM 1263 C CA . ILE A 1 172 ? 34.725 -5.415 -36.700 1.00 41.62 172 ILE A CA 1
ATOM 1264 C C . ILE A 1 172 ? 33.351 -5.858 -37.194 1.00 41.62 172 ILE A C 1
ATOM 1266 O O . ILE A 1 172 ? 32.397 -5.080 -37.206 1.00 41.62 172 ILE A O 1
ATOM 1270 N N . HIS A 1 173 ? 33.286 -7.105 -37.643 1.00 41.72 173 HIS A N 1
ATOM 1271 C CA . HIS A 1 173 ? 32.071 -7.786 -38.043 1.00 41.72 173 HIS A CA 1
ATOM 1272 C C . HIS A 1 173 ? 31.156 -7.853 -36.811 1.00 41.72 173 HIS A C 1
ATOM 1274 O O . HIS A 1 173 ? 31.261 -8.771 -36.003 1.00 41.72 173 HIS A O 1
ATOM 1280 N N . GLN A 1 174 ? 30.290 -6.854 -36.622 1.00 42.69 174 GLN A N 1
ATOM 1281 C CA . GLN A 1 174 ? 29.166 -6.973 -35.701 1.00 42.69 174 GLN A CA 1
ATOM 1282 C C . GLN A 1 174 ? 28.267 -8.063 -36.277 1.00 42.69 174 GLN A C 1
ATOM 1284 O O . GLN A 1 174 ? 27.597 -7.885 -37.296 1.00 42.69 174 GLN A O 1
ATOM 1289 N N . SER A 1 175 ? 28.344 -9.245 -35.676 1.00 36.28 175 SER A N 1
ATOM 1290 C CA . SER A 1 175 ? 27.447 -10.353 -35.951 1.00 36.28 175 SER A CA 1
ATOM 1291 C C . SER A 1 175 ? 26.010 -9.872 -35.772 1.00 36.28 175 SER A C 1
ATOM 1293 O O . SER A 1 175 ? 25.645 -9.351 -34.720 1.00 36.28 175 SER A O 1
ATOM 1295 N N . ALA A 1 176 ? 25.184 -10.074 -36.798 1.00 41.97 176 ALA A N 1
ATOM 1296 C CA . ALA A 1 176 ? 23.776 -9.680 -36.853 1.00 41.97 176 ALA A CA 1
ATOM 1297 C C . ALA A 1 176 ? 22.864 -10.387 -35.816 1.00 41.97 176 ALA A C 1
ATOM 1299 O O . ALA A 1 176 ? 21.643 -10.319 -35.912 1.00 41.97 176 ALA A O 1
ATOM 1300 N N . THR A 1 177 ? 23.444 -11.062 -34.823 1.00 41.22 177 THR A N 1
ATOM 1301 C CA . THR A 1 177 ? 22.773 -11.789 -33.740 1.00 41.22 177 THR A CA 1
ATOM 1302 C C . THR A 1 177 ? 22.641 -10.988 -32.438 1.00 41.22 177 THR A 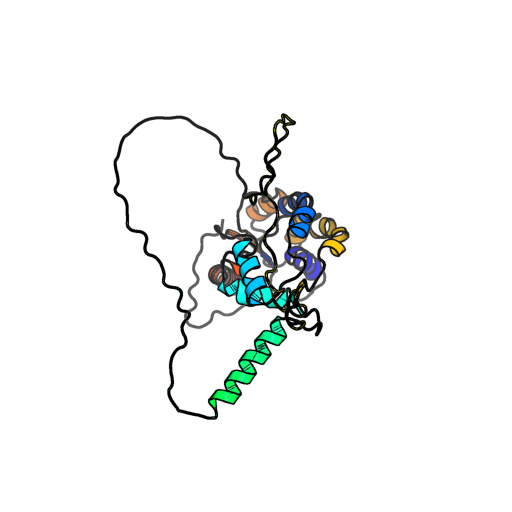C 1
ATOM 1304 O O . THR A 1 177 ? 21.829 -11.363 -31.599 1.00 41.22 177 THR A O 1
ATOM 1307 N N . ASP A 1 178 ? 23.341 -9.857 -32.275 1.00 40.75 178 ASP A N 1
ATOM 1308 C CA . ASP A 1 178 ? 23.315 -9.067 -31.023 1.00 40.75 178 ASP A CA 1
ATOM 1309 C C . ASP A 1 178 ? 22.222 -7.983 -30.963 1.00 40.75 178 ASP A C 1
ATOM 1311 O O . ASP A 1 178 ? 21.973 -7.385 -29.914 1.00 40.75 178 ASP A O 1
ATOM 1315 N N . ALA A 1 179 ? 21.518 -7.726 -32.068 1.00 44.72 179 ALA A N 1
ATOM 1316 C CA . ALA A 1 179 ? 20.489 -6.684 -32.126 1.00 44.72 179 ALA A CA 1
ATOM 1317 C C . ALA A 1 179 ? 19.117 -7.124 -31.568 1.00 44.72 179 ALA A C 1
ATOM 1319 O O . ALA A 1 179 ? 18.243 -6.285 -31.361 1.00 44.72 179 ALA A O 1
ATOM 1320 N N . ALA A 1 180 ? 18.915 -8.420 -31.303 1.00 47.56 180 ALA A N 1
ATOM 1321 C CA . ALA A 1 180 ? 17.606 -8.976 -30.943 1.00 47.56 180 ALA A CA 1
ATOM 1322 C C . ALA A 1 180 ? 17.304 -9.010 -29.428 1.00 47.56 180 ALA A C 1
ATOM 1324 O O . ALA A 1 180 ? 16.171 -9.288 -29.046 1.00 47.56 180 ALA A O 1
ATOM 1325 N N . PHE A 1 181 ? 18.275 -8.705 -28.556 1.00 50.50 181 PHE A N 1
ATOM 1326 C CA . PHE A 1 181 ? 18.160 -8.940 -27.103 1.00 50.50 181 PHE A CA 1
ATOM 1327 C C . PHE A 1 181 ? 18.040 -7.680 -26.228 1.00 50.50 181 PHE A C 1
ATOM 1329 O O . PHE A 1 181 ? 18.081 -7.775 -25.003 1.00 50.50 181 PHE A O 1
ATOM 1336 N N . GLN A 1 182 ? 17.901 -6.481 -26.801 1.00 61.25 182 GLN A N 1
ATOM 1337 C CA . GLN A 1 182 ? 18.048 -5.257 -25.995 1.00 61.25 182 GLN A CA 1
ATOM 1338 C C . GLN A 1 182 ? 16.860 -4.948 -25.064 1.00 61.25 182 GLN A C 1
ATOM 1340 O O . GLN A 1 182 ? 17.056 -4.298 -24.039 1.00 61.25 182 GLN A O 1
ATOM 1345 N N . HIS A 1 183 ? 15.650 -5.430 -25.362 1.00 67.81 183 HIS A N 1
ATOM 1346 C CA . HIS A 1 183 ? 14.436 -5.048 -24.629 1.00 67.81 183 HIS A CA 1
ATOM 1347 C C . HIS A 1 183 ? 13.467 -6.228 -24.489 1.00 67.81 183 HIS A C 1
ATOM 1349 O O . HIS A 1 183 ? 12.512 -6.356 -25.252 1.00 67.81 183 HIS A O 1
ATOM 1355 N N . GLN A 1 184 ? 13.725 -7.108 -23.521 1.00 88.94 184 GLN A N 1
ATOM 1356 C CA . GLN A 1 184 ? 12.945 -8.333 -23.330 1.00 88.94 184 GLN A CA 1
ATOM 1357 C C . GLN A 1 184 ? 11.649 -8.098 -22.542 1.00 88.94 184 GLN A C 1
ATOM 1359 O O . GLN A 1 184 ? 10.666 -8.793 -22.778 1.00 88.94 184 GLN A O 1
ATOM 1364 N N . TYR A 1 185 ? 11.609 -7.093 -21.661 1.00 95.81 185 TYR A N 1
ATOM 1365 C CA . TYR A 1 185 ? 10.468 -6.831 -20.784 1.00 95.81 185 TYR A CA 1
ATOM 1366 C C . TYR A 1 185 ? 10.024 -5.372 -20.817 1.00 95.81 185 TYR A C 1
ATOM 1368 O O . TYR A 1 185 ? 10.825 -4.460 -21.027 1.00 95.81 185 TYR A O 1
ATOM 1376 N N . LYS A 1 186 ? 8.741 -5.148 -20.543 1.00 95.94 186 LYS A N 1
ATOM 1377 C CA . LYS A 1 186 ? 8.135 -3.826 -20.337 1.00 95.94 186 LYS A CA 1
ATOM 1378 C C . LYS A 1 186 ? 7.207 -3.855 -19.128 1.00 95.94 186 LYS A C 1
ATOM 1380 O O . LYS A 1 186 ? 6.832 -4.926 -18.659 1.00 95.94 186 LYS A O 1
ATOM 1385 N N . TRP A 1 187 ? 6.797 -2.688 -18.644 1.00 96.44 187 TRP A N 1
ATOM 1386 C CA . TRP A 1 187 ? 5.801 -2.596 -17.577 1.00 96.44 187 TRP A CA 1
ATOM 1387 C C . TRP A 1 187 ? 4.496 -3.297 -17.961 1.00 96.44 187 TRP A C 1
ATOM 1389 O O . TRP A 1 187 ? 3.966 -3.093 -19.055 1.00 96.44 187 TRP A O 1
ATOM 1399 N N . ARG A 1 188 ? 3.956 -4.086 -17.029 1.00 96.06 188 ARG A N 1
ATOM 1400 C CA . ARG A 1 188 ? 2.665 -4.771 -17.170 1.00 96.06 188 ARG A CA 1
ATOM 1401 C C . ARG A 1 188 ? 1.519 -3.791 -17.409 1.00 96.06 188 ARG A C 1
ATOM 1403 O O . ARG A 1 188 ? 0.590 -4.091 -18.153 1.00 96.06 188 ARG A O 1
ATOM 1410 N N . ILE A 1 189 ? 1.578 -2.629 -16.760 1.00 94.50 189 ILE A N 1
ATOM 1411 C CA . ILE A 1 189 ? 0.545 -1.601 -16.822 1.00 94.50 189 ILE A CA 1
ATOM 1412 C C . ILE A 1 189 ? 1.156 -0.236 -17.122 1.00 94.50 189 ILE A C 1
ATOM 1414 O O . ILE A 1 189 ? 2.133 0.185 -16.504 1.00 94.50 189 ILE A O 1
ATOM 1418 N N . ASP A 1 190 ? 0.530 0.478 -18.051 1.00 93.19 190 ASP A N 1
ATOM 1419 C CA . ASP A 1 190 ? 0.773 1.901 -18.237 1.00 93.19 190 ASP A CA 1
ATOM 1420 C C . ASP A 1 190 ? -0.054 2.679 -17.210 1.00 93.19 190 ASP A C 1
ATOM 1422 O O . ASP A 1 190 ? -1.249 2.932 -17.400 1.00 93.19 190 ASP A O 1
ATOM 1426 N N . LEU A 1 191 ? 0.588 3.020 -16.091 1.00 92.75 191 LEU A N 1
ATOM 1427 C CA . LEU A 1 191 ? -0.083 3.667 -14.969 1.00 92.75 191 LEU A CA 1
ATOM 1428 C C . LEU A 1 191 ? -0.611 5.062 -15.339 1.00 92.75 191 LEU A C 1
ATOM 1430 O O . LEU A 1 191 ? -1.627 5.481 -14.784 1.00 92.75 191 LEU A O 1
ATOM 1434 N N . SER A 1 192 ? -0.000 5.747 -16.314 1.00 92.50 192 SER A N 1
ATOM 1435 C CA . SER A 1 192 ? -0.405 7.100 -16.729 1.00 92.50 192 SER A CA 1
ATOM 1436 C C . SER A 1 192 ? -1.843 7.146 -17.257 1.00 92.50 192 SER A C 1
ATOM 1438 O O . SER A 1 192 ? -2.578 8.094 -16.995 1.00 92.50 192 SER A O 1
ATOM 1440 N N . LYS A 1 193 ? -2.315 6.064 -17.889 1.00 94.62 193 LYS A N 1
ATOM 1441 C CA . LYS A 1 193 ? -3.700 5.947 -18.383 1.00 94.62 193 LYS A CA 1
ATOM 1442 C C . LYS A 1 193 ? -4.749 5.983 -17.274 1.00 94.62 193 LYS A C 1
ATOM 1444 O O . LYS A 1 193 ? -5.929 6.214 -17.548 1.00 94.62 193 LYS A O 1
ATOM 1449 N N . THR A 1 194 ? -4.334 5.733 -16.035 1.00 93.38 194 THR A N 1
ATOM 1450 C CA . THR A 1 194 ? -5.216 5.751 -14.867 1.00 93.38 194 THR A CA 1
ATOM 1451 C C . THR A 1 194 ? -5.279 7.114 -14.178 1.00 93.38 194 THR A C 1
ATOM 1453 O O . THR A 1 194 ? -6.076 7.267 -13.260 1.00 93.38 194 THR A O 1
ATOM 1456 N N . GLU A 1 195 ? -4.520 8.115 -14.645 1.00 93.06 195 GLU A N 1
ATOM 1457 C CA . GLU A 1 195 ? -4.415 9.452 -14.037 1.00 93.06 195 GLU A CA 1
ATOM 1458 C C . GLU A 1 195 ? -5.759 10.116 -13.761 1.00 93.06 195 GLU A C 1
ATOM 1460 O O . GLU A 1 195 ? -5.993 10.641 -1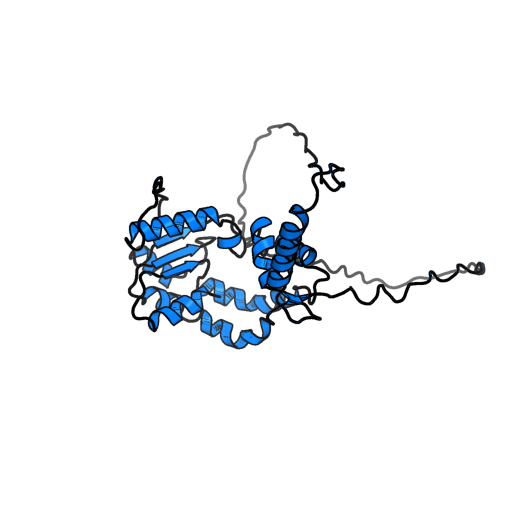2.675 1.00 93.06 195 GLU A O 1
ATOM 1465 N N . LYS A 1 196 ? -6.685 10.009 -14.715 1.00 94.75 196 LYS A N 1
ATOM 1466 C CA . LYS A 1 196 ? -8.045 10.550 -14.597 1.00 94.75 196 LYS A CA 1
ATOM 1467 C C . LYS A 1 196 ? -8.828 10.035 -13.382 1.00 94.75 196 LYS A C 1
ATOM 1469 O O . LYS A 1 196 ? -9.840 10.627 -13.025 1.00 94.75 196 LYS A O 1
ATOM 1474 N N . PHE A 1 197 ? -8.394 8.932 -12.771 1.00 93.50 197 PHE A N 1
ATOM 1475 C CA . PHE A 1 197 ? -9.026 8.339 -11.595 1.00 93.50 197 PHE A CA 1
ATOM 1476 C C . PHE A 1 197 ? -8.324 8.699 -10.280 1.00 93.50 197 PHE A C 1
ATOM 1478 O O . PHE A 1 197 ? -8.926 8.534 -9.222 1.00 93.50 197 PHE A O 1
ATOM 1485 N N . TRP A 1 198 ? -7.084 9.197 -10.319 1.00 93.12 198 TRP A N 1
ATOM 1486 C CA . TRP A 1 198 ? -6.241 9.337 -9.127 1.00 93.12 198 TRP A CA 1
ATOM 1487 C C . TRP A 1 198 ? -6.857 10.257 -8.081 1.00 93.12 198 TRP A C 1
ATOM 1489 O O . TRP A 1 198 ? -6.979 9.867 -6.925 1.00 93.12 198 TRP A O 1
ATOM 1499 N N . THR A 1 199 ? -7.322 11.440 -8.485 1.00 94.38 199 THR A N 1
ATOM 1500 C CA . THR A 1 199 ? -7.993 12.378 -7.573 1.00 94.38 199 THR A CA 1
ATOM 1501 C C . THR A 1 199 ? -9.214 11.736 -6.916 1.00 94.38 199 THR A C 1
ATOM 1503 O O . THR A 1 199 ? -9.401 11.862 -5.708 1.00 94.38 199 THR A O 1
ATOM 1506 N N . GLY A 1 200 ? -10.011 10.990 -7.686 1.00 94.06 200 GLY A N 1
ATOM 1507 C CA . GLY A 1 200 ? -11.212 10.319 -7.187 1.00 94.06 200 GLY A CA 1
ATOM 1508 C C . GLY A 1 200 ? -10.928 9.206 -6.176 1.00 94.06 200 GLY A C 1
ATOM 1509 O O . GLY A 1 200 ? -11.755 8.964 -5.305 1.00 94.06 200 GLY A O 1
ATOM 1510 N N . TRP A 1 201 ? -9.763 8.556 -6.246 1.00 93.56 201 TRP A N 1
ATOM 1511 C CA . TRP A 1 201 ? -9.370 7.530 -5.275 1.00 93.56 201 TRP A CA 1
ATOM 1512 C C . TRP A 1 201 ? -9.084 8.098 -3.886 1.00 93.56 201 TRP A C 1
ATOM 1514 O O . TRP A 1 201 ? -9.333 7.419 -2.894 1.00 93.56 201 TRP A O 1
ATOM 1524 N N . PHE A 1 202 ? -8.564 9.321 -3.803 1.00 93.75 202 PHE A N 1
ATOM 1525 C CA . PHE A 1 202 ? -8.154 9.911 -2.527 1.00 93.75 202 PHE A CA 1
ATOM 1526 C C . PHE A 1 202 ? -9.145 10.941 -1.988 1.00 93.75 202 PHE A C 1
ATOM 1528 O O . PHE A 1 202 ? -9.175 11.160 -0.784 1.00 93.75 202 PHE A O 1
ATOM 1535 N N . THR A 1 203 ? -9.983 11.534 -2.842 1.00 94.88 203 THR A N 1
ATOM 1536 C CA . THR A 1 203 ? -10.991 12.513 -2.409 1.00 94.88 203 THR A CA 1
ATOM 1537 C C . THR A 1 203 ? -11.949 11.896 -1.392 1.00 94.88 203 THR A C 1
ATOM 1539 O O . THR A 1 203 ? -12.619 10.901 -1.683 1.00 94.88 203 THR A O 1
ATOM 1542 N N . ASN A 1 204 ? -12.061 12.532 -0.226 1.00 95.19 204 ASN A N 1
ATOM 1543 C CA . ASN A 1 204 ? -12.907 12.113 0.889 1.00 95.19 204 ASN A CA 1
ATOM 1544 C C . ASN A 1 204 ? -12.570 10.716 1.448 1.00 95.19 204 ASN A C 1
ATOM 1546 O O . ASN A 1 204 ? -13.394 10.089 2.124 1.00 95.19 204 ASN A O 1
ATOM 1550 N N . LEU A 1 205 ? -11.377 10.197 1.155 1.00 95.69 205 LEU A N 1
ATOM 1551 C CA . LEU A 1 205 ? -10.952 8.867 1.572 1.00 95.69 205 LEU A CA 1
ATOM 1552 C C . LEU A 1 205 ? -10.919 8.741 3.097 1.00 95.69 205 LEU A C 1
ATOM 1554 O O . LEU A 1 205 ? -11.338 7.717 3.639 1.00 95.69 205 LEU A O 1
ATOM 1558 N N . SER A 1 206 ? -10.466 9.783 3.792 1.00 95.44 206 SER A N 1
ATOM 1559 C CA . SER A 1 206 ? -10.340 9.757 5.249 1.00 95.44 206 SER A CA 1
ATOM 1560 C C . SER A 1 206 ? -11.693 9.679 5.946 1.00 95.44 206 SER A C 1
ATOM 1562 O O . SER A 1 206 ? -11.850 8.934 6.914 1.00 95.44 206 SER A O 1
ATOM 1564 N N . HIS A 1 207 ? -12.707 10.370 5.421 1.00 96.00 207 HIS A N 1
ATOM 1565 C CA . HIS A 1 207 ? -14.074 10.253 5.926 1.00 96.00 207 HIS A CA 1
ATOM 1566 C C . HIS A 1 207 ? -14.640 8.855 5.674 1.00 96.00 207 HIS A C 1
ATOM 1568 O O . HIS A 1 207 ? -15.097 8.200 6.612 1.00 96.00 207 HIS A O 1
ATOM 1574 N N . LYS A 1 208 ? -14.529 8.368 4.430 1.00 96.44 208 LYS A N 1
ATOM 1575 C CA . LYS A 1 208 ? -15.006 7.037 4.037 1.00 96.44 208 LYS A CA 1
ATOM 1576 C C . LYS A 1 208 ? -14.387 5.938 4.895 1.00 96.44 208 LYS A C 1
ATOM 1578 O O . LYS A 1 208 ? -15.098 5.039 5.328 1.00 96.44 208 LYS A O 1
ATOM 1583 N N . PHE A 1 209 ? -13.089 6.032 5.190 1.00 97.12 209 PHE A N 1
ATOM 1584 C CA . PHE A 1 209 ? -12.393 5.107 6.085 1.00 97.12 209 PHE A CA 1
ATOM 1585 C C . PHE A 1 209 ? -12.988 5.123 7.500 1.00 97.12 209 PHE A C 1
ATOM 1587 O O . PHE A 1 209 ? -13.220 4.063 8.080 1.00 97.12 209 PHE A O 1
ATOM 1594 N N . LEU A 1 210 ? -13.276 6.301 8.061 1.00 96.75 210 LEU A N 1
ATOM 1595 C CA . LEU A 1 210 ? -13.853 6.418 9.403 1.00 96.75 210 LEU A CA 1
ATOM 1596 C C . LEU A 1 210 ? -15.314 5.952 9.488 1.00 96.75 210 LEU A C 1
ATOM 1598 O O . LEU A 1 210 ? -15.732 5.504 10.557 1.00 96.75 210 LEU A O 1
ATOM 1602 N N . GLU A 1 211 ? -16.077 6.037 8.397 1.00 96.19 211 GLU A N 1
ATOM 1603 C CA . GLU A 1 211 ? -17.471 5.577 8.327 1.00 96.19 211 GLU A CA 1
ATOM 1604 C C . GLU A 1 211 ? -17.610 4.051 8.368 1.00 96.19 211 GLU A C 1
ATOM 1606 O O . GLU A 1 211 ? -18.653 3.542 8.792 1.00 96.19 211 GLU A O 1
ATOM 1611 N N . VAL A 1 212 ? -16.569 3.305 7.977 1.00 96.12 212 VAL A N 1
ATOM 1612 C CA . VAL A 1 212 ? -16.618 1.839 7.967 1.00 96.12 212 VAL A CA 1
ATOM 1613 C C . VAL A 1 212 ? -16.774 1.301 9.392 1.00 96.12 212 VAL A C 1
ATOM 1615 O O . VAL A 1 212 ? -15.913 1.488 10.259 1.00 96.12 212 VAL A O 1
ATOM 1618 N N . LYS A 1 213 ? -17.865 0.568 9.636 1.00 93.88 213 LYS A N 1
ATOM 1619 C CA . LYS A 1 213 ? -18.249 0.037 10.958 1.00 93.88 213 LYS A CA 1
ATOM 1620 C C . LYS A 1 213 ? -17.602 -1.313 11.282 1.00 93.88 213 LYS A C 1
ATOM 1622 O O . LYS A 1 213 ? -18.262 -2.225 11.764 1.00 93.88 213 LYS A O 1
ATOM 1627 N N . VAL A 1 214 ? -16.301 -1.423 11.034 1.00 95.25 214 VAL A N 1
ATOM 1628 C CA . VAL A 1 214 ? -15.486 -2.598 11.378 1.00 95.25 214 VAL A CA 1
ATOM 1629 C C . VAL A 1 214 ? -14.235 -2.165 12.150 1.00 95.25 214 VAL A C 1
ATOM 1631 O O . VAL A 1 214 ? -13.874 -0.978 12.108 1.00 95.25 214 VAL A O 1
ATOM 1634 N N . PRO A 1 215 ? -13.557 -3.082 12.863 1.00 95.75 215 PRO A N 1
ATOM 1635 C CA . PRO A 1 215 ? -12.232 -2.821 13.410 1.00 95.75 215 PRO A CA 1
ATOM 1636 C C . PRO A 1 215 ? -11.268 -2.358 12.312 1.00 95.75 215 PRO A C 1
ATOM 1638 O O . PRO A 1 215 ? -11.131 -3.009 11.276 1.00 95.75 215 PRO A O 1
ATOM 1641 N N . LYS A 1 216 ? -10.622 -1.210 12.530 1.00 96.44 216 LYS A N 1
ATOM 1642 C CA . LYS A 1 216 ? -9.700 -0.587 11.577 1.00 96.44 216 LYS A CA 1
ATOM 1643 C C . LYS A 1 216 ? -8.270 -0.519 12.109 1.00 96.44 216 LYS A C 1
ATOM 1645 O O . LYS A 1 216 ? -8.064 -0.154 13.270 1.00 96.44 216 LYS A O 1
ATOM 1650 N N . LEU A 1 217 ? -7.307 -0.809 11.240 1.00 96.31 217 LEU A N 1
ATOM 1651 C CA . LEU A 1 217 ? -5.872 -0.630 11.456 1.00 96.31 217 LEU A CA 1
ATOM 1652 C C . LEU A 1 217 ? -5.306 0.262 10.343 1.00 96.31 217 LEU A C 1
ATOM 1654 O O . LEU A 1 217 ? -5.552 0.014 9.163 1.00 96.31 217 LEU A O 1
ATOM 1658 N N . LEU A 1 218 ? -4.550 1.288 10.720 1.00 95.75 218 LEU A N 1
ATOM 1659 C CA . LEU A 1 218 ? -3.806 2.144 9.802 1.00 95.75 218 LEU A CA 1
ATOM 1660 C C . LEU A 1 218 ? -2.310 1.992 10.093 1.00 95.75 218 LEU A C 1
ATOM 1662 O O . LEU A 1 218 ? -1.873 2.238 11.218 1.00 95.75 218 LEU A O 1
ATOM 1666 N N . LEU A 1 219 ? -1.540 1.573 9.090 1.00 94.56 219 LEU A N 1
ATOM 1667 C CA . LEU A 1 219 ? -0.079 1.500 9.150 1.00 94.56 219 LEU A CA 1
ATOM 1668 C C . LEU A 1 219 ? 0.506 2.657 8.341 1.00 94.56 219 LEU A C 1
ATOM 1670 O O . LEU A 1 219 ? 0.182 2.769 7.162 1.00 94.56 219 LEU A O 1
ATOM 1674 N N . LEU A 1 220 ? 1.366 3.487 8.930 1.00 92.81 220 LEU A N 1
ATOM 1675 C CA . LEU A 1 220 ? 2.020 4.603 8.232 1.00 92.81 220 LEU A CA 1
ATOM 1676 C C . LEU A 1 220 ? 3.542 4.520 8.331 1.00 92.81 220 LEU A C 1
ATOM 1678 O O . LEU A 1 220 ? 4.075 4.075 9.347 1.00 92.81 220 LEU A O 1
ATOM 1682 N N . ALA A 1 221 ? 4.251 4.998 7.308 1.00 90.19 221 ALA A N 1
ATOM 1683 C CA . ALA A 1 221 ? 5.710 5.108 7.353 1.00 90.19 221 ALA A CA 1
ATOM 1684 C C . ALA A 1 221 ? 6.147 6.253 8.282 1.00 90.19 221 ALA A C 1
ATOM 1686 O O . ALA A 1 221 ? 7.205 6.210 8.912 1.00 90.19 221 ALA A O 1
ATOM 1687 N N . ASN A 1 222 ? 5.305 7.283 8.379 1.00 84.75 222 ASN A N 1
ATOM 1688 C CA . ASN A 1 222 ? 5.501 8.454 9.216 1.00 84.75 222 ASN A CA 1
ATOM 1689 C C . ASN A 1 222 ? 4.144 8.977 9.715 1.00 84.75 222 ASN A C 1
ATOM 1691 O O . ASN A 1 222 ? 3.137 8.859 9.025 1.00 84.75 222 ASN A O 1
ATOM 1695 N N . ILE A 1 223 ? 4.122 9.575 10.905 1.00 79.38 223 ILE A N 1
ATOM 1696 C CA . ILE A 1 223 ? 2.941 10.261 11.447 1.00 79.38 223 ILE A CA 1
ATOM 1697 C C . ILE A 1 223 ? 2.733 11.649 10.821 1.00 79.38 223 ILE A C 1
ATOM 1699 O O . ILE A 1 223 ? 1.630 12.197 10.856 1.00 79.38 223 ILE A O 1
ATOM 1703 N N . HIS A 1 224 ? 3.787 12.243 10.254 1.00 79.38 224 HIS A N 1
ATOM 1704 C CA . HIS A 1 224 ? 3.692 13.550 9.617 1.00 79.38 224 HIS A CA 1
ATOM 1705 C C . HIS A 1 224 ? 2.773 13.492 8.396 1.00 79.38 224 HIS A C 1
ATOM 1707 O O . HIS A 1 224 ? 2.929 12.641 7.524 1.00 79.38 224 HIS A O 1
ATOM 1713 N N . GLY A 1 225 ? 1.828 14.429 8.335 1.00 74.44 225 GLY A N 1
ATOM 1714 C CA . GLY A 1 225 ? 0.859 14.502 7.247 1.00 74.44 225 GLY A CA 1
ATOM 1715 C C . GLY A 1 225 ? -0.441 13.743 7.502 1.00 74.44 225 GLY A C 1
ATOM 1716 O O . GLY A 1 225 ? -1.246 13.664 6.581 1.00 74.44 225 GLY A O 1
ATOM 1717 N N . LEU A 1 226 ? -0.682 13.235 8.722 1.00 87.44 226 LEU A N 1
ATOM 1718 C CA . LEU A 1 226 ? -2.022 12.803 9.126 1.00 87.44 226 LEU A CA 1
ATOM 1719 C C . LEU A 1 226 ? -2.988 13.990 9.019 1.00 87.44 226 LEU A C 1
ATOM 1721 O O . LEU A 1 226 ? -2.763 15.036 9.629 1.00 87.44 226 LEU A O 1
ATOM 1725 N N . ASP A 1 227 ? -4.056 13.848 8.236 1.00 88.81 227 ASP A N 1
ATOM 1726 C CA . ASP A 1 227 ? -5.032 14.925 8.102 1.00 88.81 227 ASP A CA 1
ATOM 1727 C C . ASP A 1 227 ? -5.828 15.141 9.402 1.00 88.81 227 ASP A C 1
ATOM 1729 O O . ASP A 1 227 ? -5.835 14.316 10.325 1.00 88.81 227 ASP A O 1
ATOM 1733 N N . THR A 1 228 ? -6.505 16.285 9.498 1.00 92.31 228 THR A N 1
ATOM 1734 C CA . THR A 1 228 ? -7.299 16.640 10.681 1.00 92.31 228 THR A CA 1
ATOM 1735 C C . THR A 1 228 ? -8.401 15.616 10.960 1.00 92.31 228 THR A C 1
ATOM 1737 O O . THR A 1 228 ? -8.671 15.309 12.120 1.00 92.31 228 THR A O 1
ATOM 1740 N N . THR A 1 229 ? -9.009 15.050 9.917 1.00 94.00 229 THR A N 1
ATOM 1741 C CA . THR A 1 229 ? -10.100 14.073 10.021 1.00 94.00 229 THR A CA 1
ATOM 1742 C C . THR A 1 229 ? -9.629 12.782 10.693 1.00 94.00 229 THR A C 1
ATOM 1744 O O . THR A 1 229 ? -10.236 12.334 11.668 1.00 94.00 229 THR A O 1
ATOM 1747 N N . LEU A 1 230 ? -8.515 12.213 10.234 1.00 94.94 230 LEU A N 1
ATOM 1748 C CA . LEU A 1 230 ? -7.882 11.031 10.806 1.00 94.94 230 LEU A CA 1
ATOM 1749 C C . LEU A 1 230 ? -7.275 11.321 12.176 1.00 94.94 230 LEU A C 1
ATOM 1751 O O . LEU A 1 230 ? -7.360 10.466 13.050 1.00 94.94 230 LEU A O 1
ATOM 1755 N N . THR A 1 231 ? -6.739 12.523 12.404 1.00 94.00 231 THR A N 1
ATOM 1756 C CA . THR A 1 231 ? -6.247 12.938 13.728 1.00 94.00 231 THR A CA 1
ATOM 1757 C C . THR A 1 231 ? -7.377 12.916 14.756 1.00 94.00 231 THR A C 1
ATOM 1759 O O . THR A 1 231 ? -7.263 12.269 15.797 1.00 94.00 231 THR A O 1
ATOM 1762 N N . VAL A 1 232 ? -8.513 13.549 14.446 1.00 95.12 232 VAL A N 1
ATOM 1763 C CA . VAL A 1 232 ? -9.702 13.531 15.311 1.00 95.12 232 VAL A CA 1
ATOM 1764 C C . VAL A 1 232 ? -10.239 12.108 15.466 1.00 95.12 232 VAL A C 1
ATOM 1766 O O . VAL A 1 232 ? -10.579 11.696 16.574 1.00 95.12 232 VAL A O 1
ATOM 1769 N N . GLY A 1 233 ? -10.290 11.333 14.379 1.00 96.06 233 GLY A N 1
ATOM 1770 C CA . GLY A 1 233 ? -10.715 9.936 14.418 1.00 96.06 233 GLY A CA 1
ATOM 1771 C C . GLY A 1 233 ? -9.835 9.068 15.320 1.00 96.06 233 GLY A C 1
ATOM 1772 O O . GLY A 1 233 ? -10.364 8.247 16.072 1.00 96.06 233 GLY A O 1
ATOM 1773 N N . GLN A 1 234 ? -8.521 9.294 15.301 1.00 94.88 234 GLN A N 1
ATOM 1774 C CA . GLN A 1 234 ? -7.566 8.577 16.138 1.00 94.88 234 GLN A CA 1
ATOM 1775 C C . GLN A 1 234 ? -7.713 8.961 17.608 1.00 94.88 234 GLN A C 1
ATOM 1777 O O . GLN A 1 234 ? -7.816 8.083 18.461 1.00 94.88 234 GLN A O 1
ATOM 1782 N N . MET A 1 235 ? -7.829 10.258 17.907 1.00 94.06 235 MET A N 1
ATOM 1783 C CA . MET A 1 235 ? -8.075 10.739 19.273 1.00 94.06 235 MET A CA 1
ATOM 1784 C C . MET A 1 235 ? -9.401 10.223 19.856 1.00 94.06 235 MET A C 1
ATOM 1786 O O . MET A 1 235 ? -9.532 10.078 21.068 1.00 94.06 235 MET A O 1
ATOM 1790 N N . GLN A 1 236 ? -10.384 9.919 19.005 1.00 95.56 236 GLN A N 1
ATOM 1791 C CA . GLN A 1 236 ? -11.654 9.290 19.387 1.00 95.56 236 GLN A CA 1
ATOM 1792 C C . GLN A 1 236 ? -11.576 7.754 19.483 1.00 95.56 236 GLN A C 1
ATOM 1794 O O . GLN A 1 236 ? -12.587 7.118 19.779 1.00 95.56 236 GLN A O 1
ATOM 1799 N N . GLY A 1 237 ? -10.421 7.143 19.198 1.00 95.06 237 GLY A N 1
ATOM 1800 C CA . GLY A 1 237 ? -10.229 5.692 19.224 1.00 95.06 237 GLY A CA 1
ATOM 1801 C C . GLY A 1 237 ? -10.979 4.938 18.120 1.00 95.06 237 GLY A C 1
ATOM 1802 O O . GLY A 1 237 ? -11.313 3.767 18.295 1.00 95.06 237 GLY A O 1
ATOM 1803 N N . LYS A 1 238 ? -11.286 5.588 16.985 1.00 96.38 238 LYS A N 1
ATOM 1804 C CA . LYS A 1 238 ? -12.063 4.969 15.890 1.00 96.38 238 LYS A CA 1
ATOM 1805 C C . LYS A 1 238 ? -11.285 3.915 15.099 1.00 96.38 238 LYS A C 1
ATOM 1807 O O . LYS A 1 238 ? -11.899 3.108 14.395 1.00 96.38 238 LYS A O 1
ATOM 1812 N N . PHE A 1 239 ? -9.961 3.934 15.179 1.00 96.31 239 PHE A N 1
ATOM 1813 C CA . PHE A 1 239 ? -9.065 2.963 14.563 1.00 96.31 239 PHE A CA 1
ATOM 1814 C C . PHE A 1 239 ? -7.804 2.806 15.420 1.00 96.31 239 PHE A C 1
ATOM 1816 O O . PHE A 1 239 ? -7.610 3.528 16.393 1.00 96.31 239 PHE A O 1
ATOM 1823 N N . GLN A 1 240 ? -6.976 1.817 15.098 1.00 95.25 240 GLN A N 1
ATOM 1824 C CA . GLN A 1 240 ? -5.642 1.681 15.673 1.00 95.25 240 GLN A CA 1
ATOM 1825 C C . GLN A 1 240 ? -4.616 2.212 14.673 1.00 95.25 240 GLN A C 1
ATOM 1827 O O . GLN A 1 240 ? -4.631 1.801 13.514 1.00 95.25 240 GLN A O 1
ATOM 1832 N N . LEU A 1 241 ? -3.722 3.090 15.121 1.00 94.81 241 LEU A N 1
ATOM 1833 C CA . LEU A 1 241 ? -2.606 3.603 14.333 1.00 94.81 241 LEU A CA 1
ATOM 1834 C C . LEU A 1 241 ? -1.313 2.900 14.753 1.00 94.81 241 LEU A C 1
ATOM 1836 O O . LEU A 1 241 ? -1.051 2.729 15.944 1.00 94.81 241 LEU A O 1
ATOM 1840 N N . GLN A 1 242 ? -0.506 2.502 13.774 1.00 93.62 242 GLN A N 1
ATOM 1841 C CA . GLN A 1 242 ? 0.864 2.050 13.990 1.00 93.62 242 GLN A CA 1
ATOM 1842 C C . GLN A 1 242 ? 1.796 2.729 12.995 1.00 93.62 242 GLN A C 1
ATOM 1844 O O . GLN A 1 242 ? 1.468 2.873 11.815 1.00 93.62 242 GLN A O 1
ATOM 1849 N N . VAL A 1 243 ? 2.969 3.133 13.475 1.00 92.25 243 VAL A N 1
ATOM 1850 C CA . VAL A 1 243 ? 3.966 3.833 12.662 1.00 92.25 243 VAL A CA 1
ATOM 1851 C C . VAL A 1 243 ? 5.203 2.954 12.510 1.00 92.25 243 VAL A C 1
ATOM 1853 O O . VAL A 1 243 ? 5.852 2.608 13.494 1.00 92.25 243 VAL A O 1
ATOM 1856 N N . LEU A 1 244 ? 5.536 2.610 11.267 1.00 91.50 244 LEU A N 1
ATOM 1857 C CA . LEU A 1 244 ? 6.717 1.837 10.887 1.00 91.50 244 LEU A CA 1
ATOM 1858 C C . LEU A 1 244 ? 7.739 2.757 10.215 1.00 91.50 244 LEU A C 1
ATOM 1860 O O . LEU A 1 244 ? 7.838 2.840 8.986 1.00 91.50 244 LEU A O 1
ATOM 1864 N N . GLN A 1 245 ? 8.504 3.453 11.058 1.00 89.00 245 GLN A N 1
ATOM 1865 C CA . GLN A 1 245 ? 9.596 4.328 10.628 1.00 89.00 245 GLN A CA 1
ATOM 1866 C C . GLN A 1 245 ? 10.651 3.553 9.830 1.00 89.00 245 GLN A C 1
ATOM 1868 O O . GLN A 1 245 ? 10.801 2.349 10.013 1.00 89.00 245 GLN A O 1
ATOM 1873 N N . LYS A 1 246 ? 11.437 4.259 9.006 1.00 84.44 246 LYS A N 1
ATOM 1874 C CA . LYS A 1 246 ? 12.494 3.694 8.134 1.00 84.44 246 LYS A CA 1
ATOM 1875 C C . LYS A 1 246 ? 11.979 2.858 6.952 1.00 84.44 246 LYS A C 1
ATOM 1877 O O . LYS A 1 246 ? 12.735 2.083 6.377 1.00 84.44 246 LYS A O 1
ATOM 1882 N N . SER A 1 247 ? 10.721 3.043 6.567 1.00 84.38 247 SER A N 1
ATOM 1883 C CA . SER A 1 247 ? 10.193 2.526 5.301 1.00 84.38 247 SER A CA 1
ATOM 1884 C C . SER A 1 247 ? 10.401 3.539 4.172 1.00 84.38 247 SER A C 1
ATOM 1886 O O . SER A 1 247 ? 10.351 4.746 4.411 1.00 84.38 247 SER A O 1
ATOM 1888 N N . GLY A 1 248 ? 10.635 3.043 2.960 1.00 82.69 248 GLY A N 1
ATOM 1889 C CA . GLY A 1 248 ? 10.543 3.792 1.711 1.00 82.69 248 GLY A CA 1
ATOM 1890 C C . GLY A 1 248 ? 9.089 3.893 1.243 1.00 82.69 248 GLY A C 1
ATOM 1891 O O . GLY A 1 248 ? 8.205 4.226 2.026 1.00 82.69 248 GLY A O 1
ATOM 1892 N N . HIS A 1 249 ? 8.832 3.607 -0.036 1.00 83.88 249 HIS A N 1
ATOM 1893 C CA . HIS A 1 249 ? 7.502 3.765 -0.645 1.00 83.88 249 HIS A CA 1
ATOM 1894 C C . HIS A 1 249 ? 6.522 2.630 -0.315 1.00 83.88 249 HIS A C 1
ATOM 1896 O O . HIS A 1 249 ? 5.310 2.807 -0.423 1.00 83.88 249 HIS A O 1
ATOM 1902 N N . ALA A 1 250 ? 7.029 1.444 0.026 1.00 90.31 250 ALA A N 1
ATOM 1903 C CA . ALA A 1 250 ? 6.220 0.252 0.236 1.00 90.31 250 ALA A CA 1
ATOM 1904 C C . ALA A 1 250 ? 6.579 -0.393 1.578 1.00 90.31 250 ALA A C 1
ATOM 1906 O O . ALA A 1 250 ? 7.381 -1.319 1.649 1.00 90.31 250 ALA A O 1
ATOM 1907 N N . ILE A 1 251 ? 5.935 0.071 2.657 1.00 93.19 251 ILE A N 1
ATOM 1908 C CA . ILE A 1 251 ? 6.183 -0.399 4.038 1.00 93.19 251 ILE A CA 1
ATOM 1909 C C . ILE A 1 251 ? 6.172 -1.929 4.155 1.00 93.19 251 ILE A C 1
ATOM 1911 O O . ILE A 1 251 ? 6.977 -2.511 4.873 1.00 93.19 251 ILE A O 1
ATOM 1915 N N . HIS A 1 252 ? 5.250 -2.587 3.456 1.00 94.25 252 HIS A N 1
ATOM 1916 C CA . HIS A 1 252 ? 5.087 -4.039 3.497 1.00 94.25 252 HIS A CA 1
ATOM 1917 C C . HIS A 1 252 ? 6.180 -4.799 2.736 1.00 94.25 252 HIS A C 1
ATOM 1919 O O . HIS A 1 252 ? 6.427 -5.956 3.059 1.00 94.25 252 HIS A O 1
ATOM 1925 N N . GLU A 1 253 ? 6.844 -4.163 1.770 1.00 95.06 253 GLU A N 1
ATOM 1926 C CA . GLU A 1 253 ? 8.023 -4.721 1.099 1.00 95.06 253 GLU A CA 1
ATOM 1927 C C . GLU A 1 253 ? 9.291 -4.469 1.927 1.00 95.06 253 GLU A C 1
ATOM 1929 O O . GLU A 1 253 ? 10.135 -5.353 2.074 1.00 95.06 253 GLU A O 1
ATOM 1934 N N . ASP A 1 254 ? 9.395 -3.293 2.546 1.00 94.81 254 ASP A N 1
ATOM 1935 C CA . ASP A 1 254 ? 10.577 -2.896 3.314 1.00 94.81 254 ASP A CA 1
ATOM 1936 C C . ASP A 1 254 ? 10.644 -3.550 4.700 1.00 94.81 254 ASP A C 1
ATOM 1938 O O . ASP A 1 254 ? 11.722 -3.926 5.158 1.00 94.81 254 ASP A O 1
ATOM 1942 N N . GLN A 1 255 ? 9.502 -3.703 5.374 1.00 94.50 255 GLN A N 1
ATOM 1943 C CA . GLN A 1 255 ? 9.399 -4.257 6.729 1.00 94.50 255 GLN A CA 1
ATOM 1944 C C . GLN A 1 255 ? 8.342 -5.373 6.818 1.00 94.50 255 GLN A C 1
ATOM 1946 O O . GLN A 1 255 ? 7.406 -5.279 7.622 1.00 94.50 255 GLN A O 1
ATOM 1951 N N . PRO A 1 256 ? 8.470 -6.460 6.030 1.00 95.31 256 PRO A N 1
ATOM 1952 C CA . PRO A 1 256 ? 7.452 -7.508 5.950 1.00 95.31 256 PRO A CA 1
ATOM 1953 C C . PRO A 1 256 ? 7.206 -8.193 7.300 1.00 95.31 256 PRO A C 1
ATOM 1955 O O . PRO A 1 256 ? 6.059 -8.462 7.654 1.00 95.31 256 PRO A O 1
ATOM 1958 N N . HIS A 1 257 ? 8.259 -8.422 8.091 1.00 93.94 257 HIS A N 1
ATOM 1959 C CA . HIS A 1 257 ? 8.146 -9.044 9.413 1.00 93.94 257 HIS A CA 1
ATOM 1960 C C . HIS A 1 257 ? 7.359 -8.175 10.398 1.00 93.94 257 HIS A C 1
ATOM 1962 O O . HIS A 1 257 ? 6.426 -8.667 11.028 1.00 93.94 257 HIS A O 1
ATOM 1968 N N . ASN A 1 258 ? 7.672 -6.880 10.480 1.00 93.88 258 ASN A N 1
ATOM 1969 C CA . ASN A 1 258 ? 6.987 -5.957 11.384 1.00 93.88 258 ASN A CA 1
ATOM 1970 C C . ASN A 1 258 ? 5.521 -5.777 10.971 1.00 93.88 258 ASN A C 1
ATOM 1972 O O . ASN A 1 258 ? 4.630 -5.751 11.819 1.00 93.88 258 ASN A O 1
ATOM 1976 N N . VAL A 1 259 ? 5.246 -5.697 9.664 1.00 94.94 259 VAL A N 1
ATOM 1977 C CA . VAL A 1 259 ? 3.870 -5.653 9.151 1.00 94.94 259 VAL A CA 1
ATOM 1978 C C . VAL A 1 259 ? 3.112 -6.930 9.523 1.00 94.94 259 VAL A C 1
ATOM 1980 O O . VAL A 1 259 ? 1.988 -6.839 10.019 1.00 94.94 259 VAL A O 1
ATOM 1983 N N . ALA A 1 260 ? 3.717 -8.108 9.351 1.00 94.38 260 ALA A N 1
ATOM 1984 C CA . ALA A 1 260 ? 3.104 -9.383 9.722 1.00 94.38 260 ALA A CA 1
ATOM 1985 C C . ALA A 1 260 ? 2.834 -9.488 11.233 1.00 94.38 260 ALA A C 1
ATOM 1987 O O . ALA A 1 260 ? 1.771 -9.961 11.644 1.00 94.38 260 ALA A O 1
ATOM 1988 N N . GLU A 1 261 ? 3.757 -9.017 12.065 1.00 92.75 261 GLU A N 1
ATOM 1989 C CA . GLU A 1 261 ? 3.608 -8.983 13.519 1.00 92.75 261 GLU A CA 1
ATOM 1990 C C . GLU A 1 261 ? 2.451 -8.072 13.955 1.00 92.75 261 GLU A C 1
ATOM 1992 O O . GLU A 1 261 ? 1.571 -8.495 14.710 1.00 92.75 261 GLU A O 1
ATOM 1997 N N . LEU A 1 262 ? 2.386 -6.848 13.423 1.00 93.56 262 LEU A N 1
ATOM 1998 C CA . LEU A 1 262 ? 1.306 -5.909 13.730 1.00 93.56 262 LEU A CA 1
ATOM 1999 C C . LEU A 1 262 ? -0.055 -6.426 13.257 1.00 93.56 262 LEU A C 1
ATOM 2001 O O . LEU A 1 262 ? -1.036 -6.339 13.998 1.00 93.56 262 LEU A O 1
ATOM 2005 N N . LEU A 1 263 ? -0.119 -6.986 12.046 1.00 94.06 263 LEU A N 1
ATOM 2006 C CA . LEU A 1 263 ? -1.343 -7.566 11.496 1.00 94.06 263 LEU A CA 1
ATOM 2007 C C . LEU A 1 263 ? -1.815 -8.763 12.318 1.00 94.06 263 LEU A C 1
ATOM 2009 O O . LEU A 1 263 ? -2.976 -8.808 12.714 1.00 94.06 263 LEU A O 1
ATOM 2013 N N . SER A 1 264 ? -0.933 -9.721 12.607 1.00 93.62 264 SER A N 1
ATOM 2014 C CA . SER A 1 264 ? -1.292 -10.915 13.379 1.00 93.62 264 SER A CA 1
ATOM 2015 C C . SER A 1 264 ? -1.718 -10.567 14.808 1.00 93.62 264 SER A C 1
ATOM 2017 O O . SER A 1 264 ? -2.766 -11.036 15.258 1.00 93.62 264 SER A O 1
ATOM 2019 N N . GLY A 1 265 ? -0.993 -9.669 15.484 1.00 92.25 265 GLY A N 1
ATOM 2020 C CA . GLY A 1 265 ? -1.385 -9.127 16.787 1.00 92.25 265 GLY A CA 1
ATOM 2021 C C . GLY A 1 265 ? -2.748 -8.447 16.747 1.00 92.25 265 GLY A C 1
ATOM 2022 O O . GLY A 1 265 ? -3.592 -8.698 17.609 1.00 92.25 265 GLY A O 1
ATOM 2023 N N . TYR A 1 266 ? -3.011 -7.646 15.715 1.00 93.19 266 TYR A N 1
ATOM 2024 C CA . TYR A 1 266 ? -4.305 -6.998 15.538 1.00 93.19 266 TYR A CA 1
ATOM 2025 C C . TYR A 1 266 ? -5.440 -8.006 15.316 1.00 93.19 266 TYR A C 1
ATOM 2027 O O . TYR A 1 266 ? -6.483 -7.903 15.961 1.00 93.19 266 TYR A O 1
ATOM 2035 N N . LEU A 1 267 ? -5.239 -9.008 14.457 1.00 93.69 267 LEU A N 1
ATOM 2036 C CA . LEU A 1 267 ? -6.240 -10.042 14.180 1.00 93.69 267 LEU A CA 1
ATOM 2037 C C . LEU A 1 267 ? -6.600 -10.845 15.437 1.00 93.69 267 LEU A C 1
ATOM 2039 O O . LEU A 1 267 ? -7.783 -11.087 15.684 1.00 93.69 267 LEU A O 1
ATOM 2043 N N . VAL A 1 268 ? -5.607 -11.213 16.251 1.00 93.44 268 VAL A N 1
ATOM 2044 C CA . VAL A 1 268 ? -5.827 -11.907 17.530 1.00 93.44 268 VAL A CA 1
ATOM 2045 C C . VAL A 1 268 ? -6.534 -10.988 18.531 1.00 93.44 268 VAL A C 1
ATOM 2047 O O . VAL A 1 268 ? -7.531 -11.388 19.135 1.00 93.44 268 VAL A O 1
ATOM 2050 N N . LYS A 1 269 ? -6.091 -9.729 18.661 1.00 91.31 269 LYS A N 1
ATOM 2051 C CA . LYS A 1 269 ? -6.713 -8.717 19.535 1.00 91.31 269 LYS A CA 1
ATOM 2052 C C . LYS A 1 269 ? -8.195 -8.503 19.213 1.00 91.31 269 LYS A C 1
ATOM 2054 O O . LYS A 1 269 ? -9.008 -8.400 20.129 1.00 91.31 269 LYS A O 1
ATOM 2059 N N . GLN A 1 270 ? -8.549 -8.459 17.929 1.00 93.31 270 GLN A N 1
ATOM 2060 C CA . GLN A 1 270 ? -9.933 -8.297 17.468 1.00 93.31 270 GLN A CA 1
ATOM 2061 C C . GLN A 1 270 ? -10.729 -9.611 17.440 1.00 93.31 270 GLN A C 1
ATOM 2063 O O . GLN A 1 270 ? -11.890 -9.606 17.041 1.00 93.31 270 GLN A O 1
ATOM 2068 N N . LYS A 1 271 ? -10.133 -10.735 17.869 1.00 92.44 271 LYS A N 1
ATOM 2069 C CA . LYS A 1 271 ? -10.740 -12.078 17.838 1.00 92.44 271 LYS A CA 1
ATOM 2070 C C . LYS A 1 271 ? -11.183 -12.513 16.434 1.00 92.44 271 LYS A C 1
ATOM 2072 O O . LYS A 1 271 ? -12.132 -13.278 16.291 1.00 92.44 271 LYS A O 1
ATOM 2077 N N . ILE A 1 272 ? -10.487 -12.028 15.407 1.00 92.12 272 ILE A N 1
ATOM 2078 C CA . ILE A 1 272 ? -10.706 -12.407 14.005 1.00 92.12 272 ILE A CA 1
ATOM 2079 C C . ILE A 1 272 ? -9.950 -13.704 13.690 1.00 92.12 272 ILE A C 1
ATOM 2081 O O . ILE A 1 272 ? -10.422 -14.521 12.904 1.00 92.12 272 ILE A O 1
ATOM 2085 N N . ALA A 1 273 ? -8.788 -13.910 14.316 1.00 92.44 273 ALA A N 1
ATOM 2086 C CA . ALA A 1 273 ? -7.967 -15.105 14.150 1.00 92.44 273 ALA A CA 1
ATOM 2087 C C . ALA A 1 273 ? -7.564 -15.703 15.503 1.00 92.44 273 ALA A C 1
ATOM 2089 O O . ALA A 1 273 ? -7.481 -15.000 16.512 1.00 92.44 273 ALA A O 1
ATOM 2090 N N . LEU A 1 274 ? -7.284 -17.007 15.503 1.00 93.25 274 LEU A N 1
ATOM 2091 C CA . LEU A 1 274 ? -6.711 -17.703 16.651 1.00 93.25 274 LEU A CA 1
ATOM 2092 C C . LEU A 1 274 ? -5.176 -17.641 16.587 1.00 93.25 274 LEU A C 1
ATOM 2094 O O . LEU A 1 274 ? -4.610 -17.809 15.502 1.00 93.25 274 LEU A O 1
ATOM 2098 N N . PRO A 1 275 ? -4.493 -17.413 17.721 1.00 92.94 275 PRO A N 1
ATOM 2099 C CA . PRO A 1 275 ? -3.040 -17.475 17.769 1.00 92.94 275 PRO A CA 1
ATOM 2100 C C . PRO A 1 275 ? -2.558 -18.909 17.512 1.00 92.94 275 PRO A C 1
ATOM 2102 O O . PRO A 1 275 ? -3.182 -19.871 17.959 1.00 92.94 275 PRO A O 1
ATOM 2105 N N . LYS A 1 276 ? -1.432 -19.047 16.806 1.00 90.62 276 LYS A N 1
ATOM 2106 C CA . LYS A 1 276 ? -0.711 -20.325 16.700 1.00 90.62 276 LYS A CA 1
ATOM 2107 C C . LYS A 1 276 ? 0.085 -20.596 17.980 1.00 90.62 276 LYS A C 1
ATOM 2109 O O . LYS A 1 276 ? 0.370 -19.671 18.744 1.00 90.62 276 LYS A O 1
ATOM 2114 N N . ASP A 1 277 ? 0.492 -21.847 18.176 1.00 90.44 277 ASP A N 1
ATOM 2115 C CA . ASP A 1 277 ? 1.388 -22.222 19.271 1.00 90.44 277 ASP A CA 1
ATOM 2116 C C . ASP A 1 277 ? 2.677 -21.386 19.228 1.00 90.44 277 ASP A C 1
ATOM 2118 O O . ASP A 1 277 ? 3.283 -21.202 18.172 1.00 90.44 277 ASP A O 1
ATOM 2122 N N . GLY A 1 278 ? 3.075 -20.841 20.381 1.00 84.25 278 GLY A N 1
ATOM 2123 C CA . GLY A 1 278 ? 4.243 -19.961 20.493 1.00 84.25 278 GLY A CA 1
ATOM 2124 C C . GLY A 1 278 ? 4.015 -18.505 20.063 1.00 84.25 278 GLY A C 1
ATOM 2125 O O . GLY A 1 278 ? 4.971 -17.734 20.050 1.00 84.25 278 GLY A O 1
ATOM 2126 N N . PHE A 1 279 ? 2.783 -18.094 19.739 1.00 86.38 279 PHE A N 1
ATOM 2127 C CA . PHE A 1 279 ? 2.477 -16.693 19.440 1.00 86.38 279 PHE A CA 1
ATOM 2128 C C . PHE A 1 279 ? 2.652 -15.802 20.680 1.00 86.38 279 PHE A C 1
ATOM 2130 O O . PHE A 1 279 ? 1.889 -15.892 21.645 1.00 86.38 279 PHE A O 1
ATOM 2137 N N . SER A 1 280 ? 3.634 -14.902 20.639 1.00 78.88 280 SER A N 1
ATOM 2138 C CA . SER A 1 280 ? 3.826 -13.864 21.650 1.00 78.88 280 SER A CA 1
ATOM 2139 C C . SER A 1 280 ? 3.155 -12.570 21.207 1.00 78.88 280 SER A C 1
ATOM 2141 O O . SER A 1 280 ? 3.535 -11.979 20.196 1.00 78.88 280 SER A O 1
ATOM 2143 N N . HIS A 1 281 ? 2.180 -12.090 21.981 1.00 69.00 281 HIS A N 1
ATOM 2144 C CA . HIS A 1 281 ? 1.619 -10.768 21.736 1.00 69.00 281 HIS A CA 1
ATOM 2145 C C . HIS A 1 281 ? 2.625 -9.713 22.201 1.00 69.00 281 HIS A C 1
ATOM 2147 O O . HIS A 1 281 ? 2.675 -9.363 23.381 1.00 69.00 281 HIS A O 1
ATOM 2153 N N . ASN A 1 282 ? 3.415 -9.182 21.270 1.00 63.56 282 ASN A N 1
ATOM 2154 C CA . ASN A 1 282 ? 4.204 -7.997 21.557 1.00 63.56 282 ASN A CA 1
ATOM 2155 C C . ASN A 1 282 ? 3.227 -6.834 21.720 1.00 63.56 282 ASN A C 1
ATOM 2157 O O . ASN A 1 282 ? 2.481 -6.472 20.807 1.00 63.56 282 ASN A O 1
ATOM 2161 N N . ASN A 1 283 ? 3.152 -6.317 22.944 1.00 56.66 283 ASN A N 1
ATOM 2162 C CA . ASN A 1 283 ? 2.351 -5.152 23.285 1.00 56.66 283 ASN A CA 1
ATOM 2163 C C . ASN A 1 283 ? 3.113 -3.925 22.767 1.00 56.66 283 ASN A C 1
ATOM 2165 O O . ASN A 1 283 ? 3.757 -3.206 23.527 1.00 56.66 283 ASN A O 1
ATOM 2169 N N . VAL A 1 284 ? 3.139 -3.750 21.443 1.00 56.38 284 VAL A N 1
ATOM 2170 C CA . VAL A 1 284 ? 3.762 -2.577 20.830 1.00 56.38 284 VAL A CA 1
ATOM 2171 C C . VAL A 1 284 ? 2.903 -1.376 21.230 1.00 56.38 284 VAL A C 1
ATOM 2173 O O . VAL A 1 284 ? 1.696 -1.407 20.956 1.00 56.38 284 VAL A O 1
ATOM 2176 N N . PRO A 1 285 ? 3.460 -0.358 21.915 1.00 53.41 285 PRO A N 1
ATOM 2177 C CA . PRO A 1 285 ? 2.675 0.786 22.346 1.00 53.41 285 PRO A CA 1
ATOM 2178 C C . PRO A 1 285 ? 2.012 1.426 21.125 1.00 53.41 285 PRO A C 1
ATOM 2180 O O . PRO A 1 285 ? 2.689 1.863 20.200 1.00 53.41 285 PRO A O 1
ATOM 2183 N N . SER A 1 286 ? 0.680 1.423 21.101 1.00 56.28 286 SER A N 1
ATOM 2184 C CA . SER A 1 286 ? -0.097 2.137 20.090 1.00 56.28 286 SER A CA 1
ATOM 2185 C C . SER A 1 286 ? -0.007 3.636 20.361 1.00 56.28 286 SER A C 1
ATOM 2187 O O . SER A 1 286 ? -0.197 4.041 21.510 1.00 56.28 286 SER A O 1
ATOM 2189 N N . CYS A 1 287 ? 0.269 4.428 19.325 1.00 48.34 287 CYS A N 1
ATOM 2190 C CA . CYS A 1 287 ? 0.249 5.890 19.391 1.00 48.34 287 CYS A CA 1
ATOM 2191 C C . CYS A 1 287 ? -1.177 6.453 19.433 1.00 48.34 287 CYS A C 1
ATOM 2193 O O . CYS A 1 287 ? -2.060 5.925 18.710 1.00 48.34 287 CYS A O 1
#